Protein AF-0000000084437760 (afdb_homodimer)

Organism: Leishmania panamensis (NCBI:txid5679)

Radius of gyration: 18.19 Å; Cα contacts (8 Å, |Δi|>4): 463; chains: 2; bounding box: 32×63×36 Å

pLDDT: mean 94.76, std 10.21, range [34.16, 98.94]

Secondary structure (DSSP, 8-state):
---B-S-EEEEEETTGGGGGTT-SEEEESS-SBTT-BHHHHHHHHHHHT--S-GGGTB-TTSSSBPTTEEEEETTEEGGGGTGGGPBP-TT-EEEEEE-STT-/-PPBPS-EEEEEETTGGGGGTT-SEEEESS-SBTT-BHHHHHHHHHHHT--S-GGGTB-TTSSSBPTTEEEEETTEEGGGGTGGGPBP-TT-EEEEEE--TT-

InterPro domains:
  IPR012675 Beta-grasp domain superfamily [G3DSA:3.10.20.30] (3-103)
  IPR015221 Ubiquitin-related modifier 1 [MF_03048] (6-103)
  IPR015221 Ubiquitin-related modifier 1 [PF09138] (7-103)
  IPR015221 Ubiquitin-related modifier 1 [PTHR14986] (4-103)
  IPR015221 Ubiquitin-related modifier 1 [cd01764] (8-103)
  IPR016155 Molybdopterin synthase/thiamin biosynthesis sulphur carrier, beta-grasp [SSF54285] (6-103)

Solvent-accessible surface area (backbone atoms only — not comparable to full-atom values): 10436 Å² total; per-residue (Å²): 127,84,57,50,25,64,34,40,37,36,38,32,32,30,58,43,14,67,46,39,85,60,36,49,59,47,77,40,64,59,68,50,48,60,73,32,25,45,20,52,50,43,34,50,41,49,70,72,55,30,87,59,68,49,70,80,50,24,34,95,80,45,41,44,61,26,92,51,47,46,51,24,49,72,52,22,34,27,64,81,63,58,29,49,69,27,64,55,56,70,67,40,36,40,34,40,36,24,26,62,24,23,106,128,84,58,49,24,67,34,38,38,36,37,32,32,28,53,42,14,69,46,40,86,61,36,50,61,46,75,41,64,60,68,51,47,60,75,32,24,46,20,54,50,43,34,50,41,48,69,71,54,30,84,58,67,49,70,81,49,24,34,95,80,46,41,43,62,27,90,51,46,45,51,24,49,72,52,22,33,26,65,81,66,58,30,48,68,26,63,55,56,71,67,39,36,41,33,40,34,23,28,62,22,34,111

Sequence (206 aa):
MDAMHKKIKISLSGGCELLFNKEGSITLVDVVPVGATVAVLIDILRRDYIKERPELFVDATGTNVRPGILVLVNGCDAEVFGGVQHVLEDGDEVEFVSTLHGGMDAMHKKIKISLSGGCELLFNKEGSITLVDVVPVGATVAVLIDILRRDYIKERPELFVDATGTNVRPGILVLVNGCDAEVFGGVQHVLEDGDEVEFVSTLHGG

Structure (mmCIF, N/CA/C/O backbone):
data_AF-0000000084437760-model_v1
#
loop_
_entity.id
_entity.type
_entity.pdbx_description
1 polymer 'Ubiquitin-related modifier 1 homolog'
#
loop_
_atom_site.group_PDB
_atom_site.id
_atom_site.type_symbol
_atom_site.label_atom_id
_atom_site.label_alt_id
_atom_site.label_comp_id
_atom_site.label_asym_id
_atom_site.label_entity_id
_atom_site.label_seq_id
_atom_site.pdbx_PDB_ins_code
_atom_site.Cartn_x
_atom_site.Cartn_y
_atom_site.Cartn_z
_atom_site.occupancy
_atom_site.B_iso_or_equiv
_atom_site.auth_seq_id
_atom_site.auth_comp_id
_atom_site.auth_asym_id
_atom_site.auth_atom_id
_atom_site.pdbx_PDB_model_num
ATOM 1 N N . MET A 1 1 ? 14.844 -31.625 -8.984 1 56.72 1 MET A N 1
ATOM 2 C CA . MET A 1 1 ? 13.828 -30.891 -8.227 1 56.72 1 MET A CA 1
ATOM 3 C C . MET A 1 1 ? 14.172 -29.406 -8.141 1 56.72 1 MET A C 1
ATOM 5 O O . MET A 1 1 ? 15.273 -29.047 -7.723 1 56.72 1 MET A O 1
ATOM 9 N N . ASP A 1 2 ? 13.445 -28.562 -8.984 1 77.19 2 ASP A N 1
ATOM 10 C CA . ASP A 1 2 ? 13.859 -27.156 -9.016 1 77.19 2 ASP A CA 1
ATOM 11 C C . ASP A 1 2 ? 13.867 -26.547 -7.617 1 77.19 2 ASP A C 1
ATOM 13 O O . ASP A 1 2 ? 13.102 -26.969 -6.746 1 77.19 2 ASP A O 1
ATOM 17 N N . ALA A 1 3 ? 14.867 -25.922 -7.273 1 94.81 3 ALA A N 1
ATOM 18 C CA . ALA A 1 3 ? 15.039 -25.359 -5.934 1 94.81 3 ALA A CA 1
ATOM 19 C C . ALA A 1 3 ? 13.867 -24.453 -5.566 1 94.81 3 ALA A C 1
ATOM 21 O O . ALA A 1 3 ? 13.328 -23.75 -6.422 1 94.81 3 ALA A O 1
ATOM 22 N N . MET A 1 4 ? 13.305 -24.734 -4.41 1 97.19 4 MET A N 1
ATOM 23 C CA . MET A 1 4 ? 12.203 -23.906 -3.92 1 97.19 4 MET A CA 1
ATOM 24 C C . MET A 1 4 ? 12.672 -22.969 -2.814 1 97.19 4 MET A C 1
ATOM 26 O O . MET A 1 4 ? 13.578 -23.312 -2.053 1 97.19 4 MET A O 1
ATOM 30 N N . HIS A 1 5 ? 12.055 -21.766 -2.84 1 97.81 5 HIS A N 1
ATOM 31 C CA . HIS A 1 5 ? 12.258 -20.938 -1.664 1 97.81 5 HIS A CA 1
ATOM 32 C C . HIS A 1 5 ? 11.742 -21.625 -0.403 1 97.81 5 HIS A C 1
ATOM 34 O O . HIS A 1 5 ? 10.68 -22.25 -0.422 1 97.81 5 HIS A O 1
ATOM 40 N N . LYS A 1 6 ? 12.391 -21.469 0.705 1 97.62 6 LYS A N 1
ATOM 41 C CA . LYS A 1 6 ? 11.969 -22.094 1.963 1 97.62 6 LYS A CA 1
ATOM 42 C C . LYS A 1 6 ? 10.68 -21.453 2.482 1 97.62 6 LYS A C 1
ATOM 44 O O . LYS A 1 6 ? 9.797 -22.156 2.982 1 97.62 6 LYS A O 1
ATOM 49 N N . LYS A 1 7 ? 10.664 -20.094 2.346 1 98.62 7 LYS A N 1
ATOM 50 C CA . LYS A 1 7 ? 9.5 -19.422 2.928 1 98.62 7 LYS A CA 1
ATOM 51 C C . LYS A 1 7 ? 9.172 -18.141 2.174 1 98.62 7 LYS A C 1
ATOM 53 O O . LYS A 1 7 ? 10.047 -17.297 1.962 1 98.62 7 LYS A O 1
ATOM 58 N N . ILE A 1 8 ? 7.98 -17.984 1.743 1 98.88 8 ILE A N 1
ATOM 59 C CA . ILE A 1 8 ? 7.387 -16.75 1.276 1 98.88 8 ILE A CA 1
ATOM 60 C C . ILE A 1 8 ? 6.102 -16.453 2.049 1 98.88 8 ILE A C 1
ATOM 62 O O . ILE A 1 8 ? 5.203 -17.312 2.1 1 98.88 8 ILE A O 1
ATOM 66 N N . LYS A 1 9 ? 6.012 -15.344 2.645 1 98.88 9 LYS A N 1
ATOM 67 C CA . LYS A 1 9 ? 4.824 -14.984 3.416 1 98.88 9 LYS A CA 1
ATOM 68 C C . LYS A 1 9 ? 3.873 -14.125 2.59 1 98.88 9 LYS A C 1
ATOM 70 O O . LYS A 1 9 ? 4.297 -13.164 1.946 1 98.88 9 LYS A O 1
ATOM 75 N N . ILE A 1 10 ? 2.588 -14.438 2.621 1 98.94 10 ILE A N 1
ATOM 76 C CA . ILE A 1 10 ? 1.543 -13.688 1.933 1 98.94 10 ILE A CA 1
ATOM 77 C C . ILE A 1 10 ? 0.635 -13.008 2.955 1 98.94 10 ILE A C 1
ATOM 79 O O . ILE A 1 10 ? 0.164 -13.648 3.898 1 98.94 10 ILE A O 1
ATOM 83 N N . SER A 1 11 ? 0.446 -11.758 2.811 1 98.44 11 SER A N 1
ATOM 84 C CA . SER A 1 11 ? -0.528 -11.023 3.607 1 98.44 11 SER A CA 1
ATOM 85 C C . SER A 1 11 ? -1.658 -10.484 2.738 1 98.44 11 SER A C 1
ATOM 87 O O . SER A 1 11 ? -1.414 -9.961 1.648 1 98.44 11 SER A O 1
ATOM 89 N N . LEU A 1 12 ? -2.838 -10.688 3.205 1 97.06 12 LEU A N 1
ATOM 90 C CA . LEU A 1 12 ? -4.043 -10.297 2.482 1 97.06 12 LEU A CA 1
ATOM 91 C C . LEU A 1 12 ? -4.867 -9.305 3.295 1 97.06 12 LEU A C 1
ATOM 93 O O . LEU A 1 12 ? -5.145 -9.539 4.473 1 97.06 12 LEU A O 1
ATOM 97 N N . SER A 1 13 ? -5.152 -8.195 2.658 1 94.31 13 SER A N 1
ATOM 98 C CA . SER A 1 13 ? -5.938 -7.176 3.355 1 94.31 13 SER A CA 1
ATOM 99 C C . SER A 1 13 ? -6.836 -6.41 2.391 1 94.31 13 SER A C 1
ATOM 101 O O . SER A 1 13 ? -6.871 -6.711 1.195 1 94.31 13 SER A O 1
ATOM 103 N N . GLY A 1 14 ? -7.68 -5.57 2.996 1 93.5 14 GLY A N 1
ATOM 104 C CA . GLY A 1 14 ? -8.547 -4.73 2.189 1 93.5 14 GLY A CA 1
ATOM 105 C C . GLY A 1 14 ? -9.625 -5.512 1.456 1 93.5 14 GLY A C 1
ATOM 106 O O . GLY A 1 14 ? -10.086 -5.098 0.391 1 93.5 14 GLY A O 1
ATOM 107 N N . GLY A 1 15 ? -9.891 -6.664 1.833 1 91.56 15 GLY A N 1
ATOM 108 C CA . GLY A 1 15 ? -10.914 -7.5 1.229 1 91.56 15 GLY A CA 1
ATOM 109 C C . GLY A 1 15 ? -10.352 -8.703 0.49 1 91.56 15 GLY A C 1
ATOM 110 O O . GLY A 1 15 ? -11.078 -9.633 0.159 1 91.56 15 GLY A O 1
ATOM 111 N N . CYS A 1 16 ? -9.055 -8.641 0.295 1 94.31 16 CYS A N 1
ATOM 112 C CA . CYS A 1 16 ? -8.445 -9.758 -0.408 1 94.31 16 CYS A CA 1
ATOM 113 C C . CYS A 1 16 ? -8.594 -11.055 0.387 1 94.31 16 CYS A C 1
ATOM 115 O O . CYS A 1 16 ? -8.695 -12.133 -0.193 1 94.31 16 CYS A O 1
ATOM 117 N N . GLU A 1 17 ? -8.688 -10.953 1.712 1 94.69 17 GLU A N 1
ATOM 118 C CA . GLU A 1 17 ? -8.781 -12.125 2.572 1 94.69 17 GLU A CA 1
ATOM 119 C C . GLU A 1 17 ? -10.016 -12.961 2.244 1 94.69 17 GLU A C 1
ATOM 121 O O . GLU A 1 17 ? -10.016 -14.18 2.428 1 94.69 17 GLU A O 1
ATOM 126 N N . LEU A 1 18 ? -11.062 -12.289 1.73 1 93.31 18 LEU A N 1
ATOM 127 C CA . LEU A 1 18 ? -12.32 -12.969 1.429 1 93.31 18 LEU A CA 1
ATOM 128 C C . LEU A 1 18 ? -12.125 -14 0.32 1 93.31 18 LEU A C 1
ATOM 130 O O . LEU A 1 18 ? -12.82 -15.016 0.285 1 93.31 18 LEU A O 1
ATOM 134 N N . LEU A 1 19 ? -11.109 -13.742 -0.498 1 94.75 19 LEU A N 1
ATOM 135 C CA . LEU A 1 19 ? -10.844 -14.633 -1.622 1 94.75 19 LEU A CA 1
ATOM 136 C C . LEU A 1 19 ? -9.977 -15.812 -1.189 1 94.75 19 LEU A C 1
ATOM 138 O O . LEU A 1 19 ? -9.82 -16.781 -1.938 1 94.75 19 LEU A O 1
ATOM 142 N N . PHE A 1 20 ? -9.422 -15.68 0.026 1 96.06 20 PHE A N 1
ATOM 143 C CA . PHE A 1 20 ? -8.5 -16.688 0.536 1 96.06 20 PHE A CA 1
ATOM 144 C C . PHE A 1 20 ? -9.016 -17.281 1.842 1 96.06 20 PHE A C 1
ATOM 146 O O . PHE A 1 20 ? -8.266 -17.391 2.814 1 96.06 20 PHE A O 1
ATOM 153 N N . ASN A 1 21 ? -10.328 -17.719 1.814 1 94.38 21 ASN A N 1
ATOM 154 C CA . ASN A 1 21 ? -10.969 -18.359 2.957 1 94.38 21 ASN A CA 1
ATOM 155 C C . ASN A 1 21 ? -10.875 -17.5 4.211 1 94.38 21 ASN A C 1
ATOM 157 O O . ASN A 1 21 ? -10.664 -18.016 5.312 1 94.38 21 ASN A O 1
ATOM 161 N N . LYS A 1 22 ? -10.75 -16.219 4.055 1 93.69 22 LYS A N 1
ATOM 162 C CA . LYS A 1 22 ? -10.758 -15.203 5.105 1 93.69 22 LYS A CA 1
ATOM 163 C C . LYS A 1 22 ? -9.453 -15.219 5.898 1 93.69 22 LYS A C 1
ATOM 165 O O . LYS A 1 22 ? -9.391 -14.711 7.016 1 93.69 22 LYS A O 1
ATOM 170 N N . GLU A 1 23 ? -8.477 -15.867 5.254 1 95.75 23 GLU A N 1
ATOM 171 C CA . GLU A 1 23 ? -7.164 -15.836 5.887 1 95.75 23 GLU A CA 1
ATOM 172 C C . GLU A 1 23 ? -6.441 -14.523 5.578 1 95.75 23 GLU A C 1
ATOM 174 O O . GLU A 1 23 ? -6.316 -14.141 4.414 1 95.75 23 GLU A O 1
ATOM 179 N N . GLY A 1 24 ? -5.922 -13.969 6.641 1 96.31 24 GLY A N 1
ATOM 180 C CA . GLY A 1 24 ? -5.195 -12.719 6.473 1 96.31 24 GLY A CA 1
ATOM 181 C C . GLY A 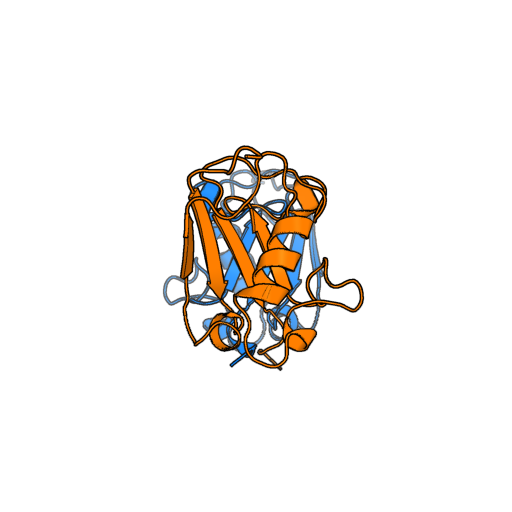1 24 ? -3.744 -12.922 6.082 1 96.31 24 GLY A C 1
ATOM 182 O O . GLY A 1 24 ? -3.078 -11.984 5.633 1 96.31 24 GLY A O 1
ATOM 183 N N . SER A 1 25 ? -3.332 -14.141 6.332 1 98.38 25 SER A N 1
ATOM 184 C CA . SER A 1 25 ? -1.948 -14.461 5.992 1 98.38 25 SER A CA 1
ATOM 185 C C . SER A 1 25 ? -1.788 -15.938 5.648 1 98.38 25 SER A C 1
ATOM 187 O O . SER A 1 25 ? -2.514 -16.781 6.172 1 98.38 25 SER A O 1
ATOM 189 N N . ILE A 1 26 ? -0.963 -16.109 4.719 1 98.25 26 ILE A N 1
ATOM 190 C CA . ILE A 1 26 ? -0.579 -17.453 4.309 1 98.25 26 ILE A CA 1
ATOM 191 C C . ILE A 1 26 ? 0.943 -17.547 4.23 1 98.25 26 ILE A C 1
ATOM 193 O O . ILE A 1 26 ? 1.599 -16.703 3.633 1 98.25 26 ILE A O 1
ATOM 197 N N . THR A 1 27 ? 1.536 -18.531 4.883 1 98.62 27 THR A N 1
ATOM 198 C CA . THR A 1 27 ? 2.959 -18.797 4.715 1 98.62 27 THR A CA 1
ATOM 199 C C . THR A 1 27 ? 3.174 -19.969 3.748 1 98.62 27 THR A C 1
ATOM 201 O O . THR A 1 27 ? 2.725 -21.078 4.004 1 98.62 27 THR A O 1
ATOM 204 N N . LEU A 1 28 ? 3.822 -19.672 2.645 1 98.56 28 LEU A N 1
ATOM 205 C CA . LEU A 1 28 ? 4.168 -20.688 1.663 1 98.56 28 LEU A CA 1
ATOM 206 C C . LEU A 1 28 ? 5.539 -21.297 1.96 1 98.56 28 LEU A C 1
ATOM 208 O O . LEU A 1 28 ? 6.547 -20.578 1.928 1 98.56 28 LEU A O 1
ATOM 212 N N . VAL A 1 29 ? 5.496 -22.547 2.26 1 98.31 29 VAL A N 1
ATOM 213 C CA . VAL A 1 29 ? 6.738 -23.25 2.572 1 98.31 29 VAL A CA 1
ATOM 214 C C . VAL A 1 29 ? 7.074 -24.234 1.448 1 98.31 29 VAL A C 1
ATOM 216 O O . VAL A 1 29 ? 6.312 -25.172 1.183 1 98.31 29 VAL A O 1
ATOM 219 N N . ASP A 1 30 ? 8.172 -24 0.78 1 98.25 30 ASP A N 1
ATOM 220 C CA . ASP A 1 30 ? 8.672 -24.875 -0.275 1 98.25 30 ASP A CA 1
ATOM 221 C C . ASP A 1 30 ? 7.684 -24.969 -1.433 1 98.25 30 ASP A C 1
ATOM 223 O O . ASP A 1 30 ? 7.43 -26.047 -1.961 1 98.25 30 ASP A O 1
ATOM 227 N N . VAL A 1 31 ? 7.074 -23.844 -1.754 1 98.31 31 VAL A N 1
ATOM 228 C CA . VAL A 1 31 ? 6.051 -23.797 -2.793 1 98.31 31 VAL A CA 1
ATOM 229 C C . VAL A 1 31 ? 6.539 -22.953 -3.963 1 98.31 31 VAL A C 1
ATOM 231 O O . VAL A 1 31 ? 6.379 -23.328 -5.125 1 98.31 31 VAL A O 1
ATOM 234 N N . VAL A 1 32 ? 7.215 -21.875 -3.686 1 98.69 32 VAL A N 1
ATOM 235 C CA . VAL A 1 32 ? 7.613 -20.891 -4.691 1 98.69 32 VAL A CA 1
ATOM 236 C C . VAL A 1 32 ? 9 -21.234 -5.223 1 98.69 32 VAL A C 1
ATOM 238 O O . VAL A 1 32 ? 9.969 -21.297 -4.461 1 98.69 32 VAL A O 1
ATOM 241 N N . PRO A 1 33 ? 9.117 -21.359 -6.492 1 98.69 33 PRO A N 1
ATOM 242 C CA . PRO A 1 33 ? 10.43 -21.703 -7.047 1 98.69 33 PRO A CA 1
ATOM 243 C C . PRO A 1 33 ? 11.461 -20.594 -6.855 1 98.69 33 PRO A C 1
ATOM 245 O O . PRO A 1 33 ? 11.117 -19.406 -6.922 1 98.69 33 PRO A O 1
ATOM 248 N N . VAL A 1 34 ? 12.641 -21.062 -6.613 1 98.38 34 VAL A N 1
ATOM 249 C CA . VAL A 1 34 ? 13.742 -20.109 -6.641 1 98.38 34 VAL A CA 1
ATOM 250 C C . VAL A 1 34 ? 13.805 -19.422 -8.008 1 98.38 34 VAL A C 1
ATOM 252 O O . VAL A 1 34 ? 13.711 -20.094 -9.039 1 98.38 34 VAL A O 1
ATOM 255 N N . GLY A 1 35 ? 13.867 -18.078 -8 1 98.19 35 GLY A N 1
ATOM 256 C CA . GLY A 1 35 ? 13.883 -17.344 -9.258 1 98.19 35 GLY A CA 1
ATOM 257 C C . GLY A 1 35 ? 12.508 -16.891 -9.695 1 98.19 35 GLY A C 1
ATOM 258 O O . GLY A 1 35 ? 12.375 -16.156 -10.68 1 98.19 35 GLY A O 1
ATOM 259 N N . ALA A 1 36 ? 11.5 -17.281 -8.945 1 98.62 36 ALA A N 1
ATOM 260 C CA . ALA A 1 36 ? 10.133 -16.906 -9.305 1 98.62 36 ALA A CA 1
ATOM 261 C C . ALA A 1 36 ? 9.914 -15.406 -9.125 1 98.62 36 ALA A C 1
ATOM 263 O O . ALA A 1 36 ? 10.438 -14.805 -8.188 1 98.62 36 ALA A O 1
ATOM 264 N N . THR A 1 37 ? 9.148 -14.852 -10.008 1 98.81 37 THR A N 1
ATOM 265 C CA . THR A 1 37 ? 8.727 -13.461 -9.922 1 98.81 37 THR A CA 1
ATOM 266 C C . THR A 1 37 ? 7.418 -13.336 -9.148 1 98.81 37 THR A C 1
ATOM 268 O O . THR A 1 37 ? 6.789 -14.352 -8.828 1 98.81 37 THR A O 1
ATOM 271 N N . VAL A 1 38 ? 7.098 -12.125 -8.891 1 98.88 38 VAL A N 1
ATOM 272 C CA . VAL A 1 38 ? 5.793 -11.859 -8.289 1 98.88 38 VAL A CA 1
ATOM 273 C C . VAL A 1 38 ? 4.691 -12.422 -9.188 1 98.88 38 VAL A C 1
ATOM 275 O O . VAL A 1 38 ? 3.689 -12.945 -8.695 1 98.88 38 VAL A O 1
ATOM 278 N N . ALA A 1 39 ? 4.871 -12.359 -10.5 1 98.81 39 ALA A N 1
ATOM 279 C CA . ALA A 1 39 ? 3.898 -12.898 -11.445 1 98.81 39 ALA A CA 1
ATOM 280 C C . ALA A 1 39 ? 3.695 -14.391 -11.234 1 98.81 39 ALA A C 1
ATOM 282 O O . ALA A 1 39 ? 2.561 -14.883 -11.242 1 98.81 39 ALA A O 1
ATOM 283 N N . VAL A 1 40 ? 4.781 -15.031 -11.062 1 98.75 40 VAL A N 1
ATOM 284 C CA . VAL A 1 40 ? 4.715 -16.469 -10.828 1 98.75 40 VAL A CA 1
ATOM 285 C C . VAL A 1 40 ? 3.979 -16.75 -9.516 1 98.75 40 VAL A C 1
ATOM 287 O O . VAL A 1 40 ? 3.146 -17.656 -9.445 1 98.75 40 VAL A O 1
ATOM 290 N N . LEU A 1 41 ? 4.246 -15.984 -8.508 1 98.81 41 LEU A N 1
ATOM 291 C CA . LEU A 1 41 ? 3.545 -16.125 -7.23 1 98.81 41 LEU A CA 1
ATOM 292 C C . LEU A 1 41 ? 2.045 -15.914 -7.41 1 98.81 41 LEU A C 1
ATOM 294 O O . LEU A 1 41 ? 1.241 -16.688 -6.891 1 98.81 41 LEU A O 1
ATOM 298 N N . ILE A 1 42 ? 1.681 -14.867 -8.141 1 98.81 42 ILE A N 1
ATOM 299 C CA . ILE A 1 42 ? 0.274 -14.57 -8.383 1 98.81 42 ILE A CA 1
ATOM 300 C C . ILE A 1 42 ? -0.398 -15.75 -9.078 1 98.81 42 ILE A C 1
ATOM 302 O O . ILE A 1 42 ? -1.511 -16.141 -8.711 1 98.81 42 ILE A O 1
ATOM 306 N N . ASP A 1 43 ? 0.282 -16.328 -10.016 1 98.62 43 ASP A N 1
ATOM 307 C CA . ASP A 1 43 ? -0.254 -17.484 -10.711 1 98.62 43 ASP A CA 1
ATOM 308 C C . ASP A 1 43 ? -0.447 -18.656 -9.75 1 98.62 43 ASP A C 1
ATOM 310 O O . ASP A 1 43 ? -1.462 -19.359 -9.812 1 98.62 43 ASP A O 1
ATOM 314 N N . ILE A 1 44 ? 0.506 -18.891 -8.852 1 98.38 44 ILE A N 1
ATOM 315 C CA . ILE A 1 44 ? 0.415 -19.953 -7.855 1 98.38 44 ILE A CA 1
ATOM 316 C C . ILE A 1 44 ? -0.801 -19.719 -6.961 1 98.38 44 ILE A C 1
ATOM 318 O O . ILE A 1 44 ? -1.597 -20.641 -6.73 1 98.38 44 ILE A O 1
ATOM 322 N N . LEU A 1 45 ? -0.987 -18.516 -6.5 1 98.44 45 LEU A N 1
ATOM 323 C CA . LEU A 1 45 ? -2.102 -18.188 -5.621 1 98.44 45 LEU A CA 1
ATOM 324 C C . LEU A 1 45 ? -3.434 -18.375 -6.336 1 98.44 45 LEU A C 1
ATOM 326 O O . LEU A 1 45 ? -4.371 -18.938 -5.773 1 98.44 45 LEU A O 1
ATOM 330 N N . ARG A 1 46 ? -3.457 -17.828 -7.559 1 97.81 46 ARG A N 1
ATOM 331 C CA . ARG A 1 46 ? -4.656 -17.953 -8.383 1 97.81 46 ARG A CA 1
ATOM 332 C C . ARG A 1 46 ? -5.07 -19.406 -8.539 1 97.81 46 ARG A C 1
ATOM 334 O O . ARG A 1 46 ? -6.238 -19.75 -8.359 1 97.81 46 ARG A O 1
ATOM 341 N N . ARG A 1 47 ? -4.148 -20.297 -8.789 1 96.75 47 ARG A N 1
ATOM 342 C CA . ARG A 1 47 ? -4.414 -21.688 -9.148 1 96.75 47 ARG A CA 1
ATOM 343 C C . ARG A 1 47 ? -4.668 -22.531 -7.902 1 96.75 47 ARG A C 1
ATOM 345 O O . ARG A 1 47 ? -5.543 -23.406 -7.898 1 96.75 47 ARG A O 1
ATOM 352 N N . ASP A 1 48 ? -3.967 -22.234 -6.859 1 97.06 48 ASP A N 1
ATOM 353 C CA . ASP A 1 48 ? -3.893 -23.25 -5.809 1 97.06 48 ASP A CA 1
ATOM 354 C C . ASP A 1 48 ? -4.516 -22.734 -4.512 1 97.06 48 ASP A C 1
ATOM 356 O O . ASP A 1 48 ? -4.82 -23.516 -3.609 1 97.06 48 ASP A O 1
ATOM 360 N N . TYR A 1 49 ? -4.742 -21.5 -4.387 1 97.38 49 TYR A N 1
ATOM 361 C CA . TYR A 1 49 ? -5.141 -20.984 -3.08 1 97.38 49 TYR A CA 1
ATOM 362 C C . TYR A 1 49 ? -6.465 -20.234 -3.166 1 97.38 49 TYR A C 1
ATOM 364 O O . TYR A 1 49 ? -7.094 -19.953 -2.143 1 97.38 49 TYR A O 1
ATOM 372 N N . ILE A 1 50 ? -6.867 -19.906 -4.312 1 96.38 50 ILE A N 1
ATOM 373 C CA . ILE A 1 50 ? -8.18 -19.297 -4.5 1 96.38 50 ILE A CA 1
ATOM 374 C C . ILE A 1 50 ? -9.172 -20.344 -5.004 1 96.38 50 ILE A C 1
ATOM 376 O O . ILE A 1 50 ? -8.93 -21 -6.02 1 96.38 50 ILE A O 1
ATOM 380 N N . LYS A 1 51 ? -10.156 -20.5 -4.285 1 87.94 51 LYS A N 1
ATOM 381 C CA . LYS A 1 51 ? -11.094 -21.578 -4.602 1 87.94 51 LYS A CA 1
ATOM 382 C C . LYS A 1 51 ? -12.273 -21.062 -5.418 1 87.94 51 LYS A C 1
ATOM 384 O O . LYS A 1 51 ? -12.844 -21.797 -6.227 1 87.94 51 LYS A O 1
ATOM 389 N N . GLU A 1 52 ? -12.578 -19.766 -5.207 1 90.56 52 GLU A N 1
ATOM 390 C CA . GLU A 1 52 ? -13.758 -19.219 -5.879 1 90.56 52 GLU A CA 1
ATOM 391 C C . GLU A 1 52 ? -13.461 -17.844 -6.461 1 90.56 52 GLU A C 1
ATOM 393 O O . GLU A 1 52 ? -12.852 -17 -5.805 1 90.56 52 GLU A O 1
ATOM 398 N N . ARG A 1 53 ? -13.883 -17.625 -7.688 1 93.75 53 ARG A N 1
ATOM 399 C CA . ARG A 1 53 ? -13.906 -16.375 -8.438 1 93.75 53 ARG A CA 1
ATOM 400 C C . ARG A 1 53 ? -12.508 -15.758 -8.516 1 93.75 53 ARG A C 1
ATOM 402 O O . ARG A 1 53 ? -12.305 -14.617 -8.102 1 93.75 53 ARG A O 1
ATOM 409 N N . PRO A 1 54 ? -11.508 -16.453 -9.07 1 95.94 54 PRO A N 1
ATOM 410 C CA . PRO A 1 54 ? -10.148 -15.938 -9.188 1 95.94 54 PRO A CA 1
ATOM 411 C C . PRO A 1 54 ? -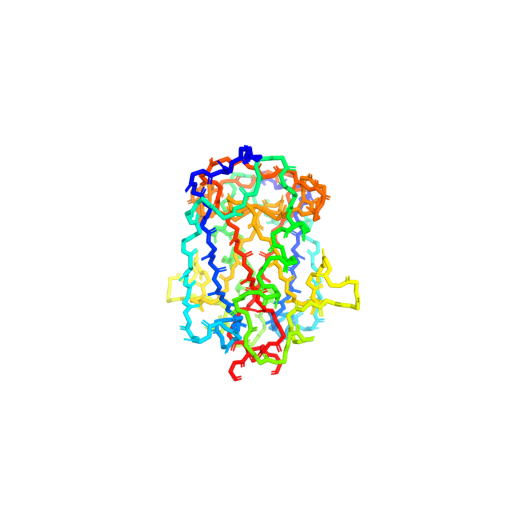10.086 -14.617 -9.961 1 95.94 54 PRO A C 1
ATOM 413 O O . PRO A 1 54 ? -9.141 -13.844 -9.789 1 95.94 54 PRO A O 1
ATOM 416 N N . GLU A 1 55 ? -11.141 -14.344 -10.727 1 96 55 GLU A N 1
ATOM 417 C CA . GLU A 1 55 ? -11.164 -13.133 -11.539 1 96 55 GLU A CA 1
ATOM 418 C C . GLU A 1 55 ? -11.328 -11.891 -10.672 1 96 55 GLU A C 1
ATOM 420 O O . GLU A 1 55 ? -11.125 -10.766 -11.141 1 96 55 GLU A O 1
ATOM 425 N N . LEU A 1 56 ? -11.68 -12.055 -9.406 1 95.12 56 LEU A N 1
ATOM 426 C CA . LEU A 1 56 ? -11.758 -10.93 -8.477 1 95.12 56 LEU A CA 1
ATOM 427 C C . LEU A 1 56 ? -10.375 -10.578 -7.934 1 95.12 56 LEU A C 1
ATOM 429 O O . LEU A 1 56 ? -10.195 -9.516 -7.324 1 95.12 56 LEU A O 1
ATOM 433 N N . PHE A 1 57 ? -9.469 -11.477 -8.242 1 97.25 57 PHE A N 1
ATOM 434 C CA . PHE A 1 57 ? -8.109 -11.273 -7.75 1 97.25 57 PHE A CA 1
ATOM 435 C C . PHE A 1 57 ? -7.16 -10.938 -8.891 1 97.25 57 PHE A C 1
ATOM 437 O O . PHE A 1 57 ? -6.406 -9.969 -8.812 1 97.25 57 PHE A O 1
ATOM 444 N N . VAL A 1 58 ? -7.23 -11.617 -9.992 1 98.31 58 VAL A N 1
ATOM 445 C CA . VAL A 1 58 ? -6.258 -11.5 -11.07 1 98.31 58 VAL A CA 1
ATOM 446 C C . VAL A 1 58 ? -6.922 -10.875 -12.297 1 98.31 58 VAL A C 1
ATOM 448 O O . VAL A 1 58 ? -8.133 -11 -12.484 1 98.31 58 VAL A O 1
ATOM 451 N N . ASP A 1 59 ? -6.078 -10.195 -13.023 1 97.44 59 ASP A N 1
ATOM 452 C CA . ASP A 1 59 ? -6.582 -9.672 -14.289 1 97.44 59 ASP A CA 1
ATOM 453 C C . ASP A 1 59 ? -6.637 -10.758 -15.359 1 97.44 59 ASP A C 1
ATOM 455 O O . ASP A 1 59 ? -6.445 -11.938 -15.055 1 97.44 59 ASP A O 1
ATOM 459 N N . ALA A 1 60 ? -6.828 -10.438 -16.656 1 96.06 60 ALA A N 1
ATOM 460 C CA . ALA A 1 60 ? -7.059 -11.391 -17.734 1 96.06 60 ALA A CA 1
ATOM 461 C C . ALA A 1 60 ? -5.812 -12.227 -18.016 1 96.06 60 ALA A C 1
ATOM 463 O O . ALA A 1 60 ? -5.906 -13.352 -18.5 1 96.06 60 ALA A O 1
ATOM 464 N N . THR A 1 61 ? -4.664 -11.719 -17.672 1 95.25 61 THR A N 1
ATOM 465 C CA . THR A 1 61 ? -3.416 -12.43 -17.938 1 95.25 61 THR A CA 1
ATOM 466 C C . THR A 1 61 ? -3.23 -13.578 -16.938 1 95.25 61 THR A C 1
ATOM 468 O O . THR A 1 61 ? -2.492 -14.523 -17.219 1 95.25 61 THR A O 1
ATOM 471 N N . GLY A 1 62 ? -3.807 -13.445 -15.852 1 96.06 62 GLY A N 1
ATOM 472 C CA . GLY A 1 62 ? -3.639 -14.438 -14.797 1 96.06 62 GLY A CA 1
ATOM 473 C C . GLY A 1 62 ? -2.326 -14.289 -14.047 1 96.06 62 GLY A C 1
ATOM 474 O O . GLY A 1 62 ? -2.061 -15.039 -13.102 1 96.06 62 GLY A O 1
ATOM 475 N N . THR A 1 63 ? -1.509 -13.32 -14.461 1 96.62 63 THR A N 1
ATOM 476 C CA . THR A 1 63 ? -0.183 -13.156 -13.875 1 96.62 63 THR A CA 1
ATOM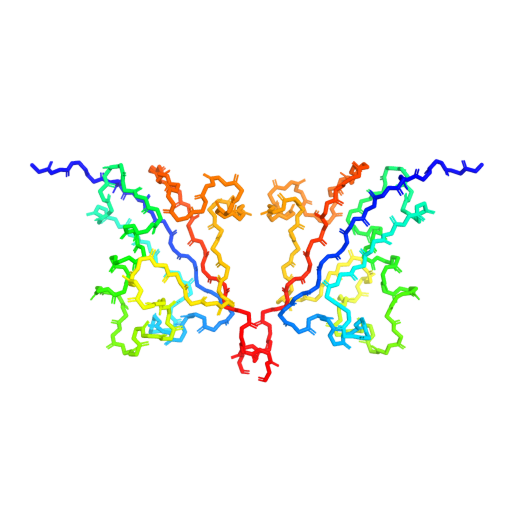 477 C C . THR A 1 63 ? -0.015 -11.758 -13.297 1 96.62 63 THR A C 1
ATOM 479 O O . THR A 1 63 ? 1.107 -11.312 -13.039 1 96.62 63 THR A O 1
ATOM 482 N N . ASN A 1 64 ? -1.101 -11.109 -13.203 1 98.19 64 ASN A N 1
ATOM 483 C CA . ASN A 1 64 ? -1.21 -9.812 -12.539 1 98.19 64 ASN A CA 1
ATOM 484 C C . ASN A 1 64 ? -2.518 -9.688 -11.766 1 98.19 64 ASN A C 1
ATOM 486 O O . ASN A 1 64 ? -3.486 -10.391 -12.055 1 98.19 64 ASN A O 1
ATOM 490 N N . VAL A 1 65 ? -2.469 -8.844 -10.805 1 98.06 65 VAL A N 1
ATOM 491 C CA . VAL A 1 65 ? -3.691 -8.617 -10.039 1 98.06 65 VAL A CA 1
ATOM 492 C C . VAL A 1 65 ? -4.602 -7.648 -10.797 1 98.06 65 VAL A C 1
ATOM 494 O O . VAL A 1 65 ? -4.152 -6.957 -11.711 1 98.06 65 VAL A O 1
ATOM 497 N N . ARG A 1 66 ? -5.887 -7.668 -10.453 1 96.75 66 ARG A N 1
ATOM 498 C CA . ARG A 1 66 ? -6.816 -6.711 -11.039 1 96.75 66 ARG A CA 1
ATOM 499 C C . ARG A 1 66 ? -6.527 -5.297 -10.555 1 96.75 66 ARG A C 1
ATOM 501 O O . ARG A 1 66 ? -5.949 -5.109 -9.484 1 96.75 66 ARG A O 1
ATOM 508 N N . PRO A 1 67 ? -6.98 -4.328 -11.336 1 94.94 67 PRO A N 1
ATOM 509 C CA . PRO A 1 67 ? -6.848 -2.949 -10.859 1 94.94 67 PRO A CA 1
ATOM 510 C C . PRO A 1 67 ? -7.465 -2.74 -9.477 1 94.94 67 PRO A C 1
ATOM 512 O O . PRO A 1 67 ? -8.516 -3.311 -9.172 1 94.94 67 PRO A O 1
ATOM 515 N N . GLY A 1 68 ? -6.789 -1.998 -8.672 1 94.12 68 GLY A N 1
ATOM 516 C CA . GLY A 1 68 ? -7.285 -1.71 -7.332 1 94.12 68 GLY A CA 1
ATOM 517 C C . GLY A 1 68 ? -6.633 -2.561 -6.258 1 94.12 68 GLY A C 1
ATOM 518 O O . GLY A 1 68 ? -6.844 -2.334 -5.066 1 94.12 68 GLY A O 1
ATOM 519 N N . ILE A 1 69 ? -5.918 -3.482 -6.664 1 96.56 69 ILE A N 1
ATOM 520 C CA . ILE A 1 69 ? -5.152 -4.266 -5.703 1 96.56 69 ILE A CA 1
ATOM 521 C C . ILE A 1 69 ? -3.686 -3.844 -5.746 1 96.56 69 ILE A C 1
ATOM 523 O O . ILE A 1 69 ? -3.045 -3.918 -6.797 1 96.56 69 ILE A O 1
ATOM 527 N N . LEU A 1 70 ? -3.174 -3.432 -4.656 1 97.19 70 LEU A N 1
ATOM 528 C CA . LEU A 1 70 ? -1.769 -3.074 -4.496 1 97.19 70 LEU A CA 1
ATOM 529 C C . LEU A 1 70 ? -0.939 -4.297 -4.109 1 97.19 70 LEU A C 1
ATOM 531 O O . LEU A 1 70 ? -1.387 -5.129 -3.32 1 97.19 70 LEU A O 1
ATOM 535 N N . VAL A 1 71 ? 0.191 -4.352 -4.633 1 98.62 71 VAL A N 1
ATOM 536 C CA . VAL A 1 71 ? 1.139 -5.402 -4.289 1 98.62 71 VAL A CA 1
ATOM 537 C C . VAL A 1 71 ? 2.377 -4.793 -3.637 1 98.62 71 VAL A C 1
ATOM 539 O O . VAL A 1 71 ? 3.074 -3.98 -4.254 1 98.62 71 VAL A O 1
ATOM 542 N N . LEU A 1 72 ? 2.648 -5.133 -2.404 1 98.69 72 LEU A N 1
ATOM 543 C CA . LEU A 1 72 ? 3.838 -4.684 -1.688 1 98.69 72 LEU A CA 1
ATOM 544 C C . LEU A 1 72 ? 4.793 -5.848 -1.44 1 98.69 72 LEU A C 1
ATOM 546 O O . LEU A 1 72 ? 4.367 -6.926 -1.017 1 98.69 72 LEU A O 1
ATOM 550 N N . VAL A 1 73 ? 6.023 -5.664 -1.739 1 98.88 73 VAL A N 1
ATOM 551 C CA . VAL A 1 73 ? 7.07 -6.617 -1.389 1 98.88 73 VAL A CA 1
ATOM 552 C C . VAL A 1 73 ? 7.945 -6.043 -0.277 1 98.88 73 VAL A C 1
ATOM 554 O O . VAL A 1 73 ? 8.594 -5.008 -0.461 1 98.88 73 VAL A O 1
ATOM 557 N N . ASN A 1 74 ? 7.883 -6.68 0.895 1 98.38 74 ASN A N 1
ATOM 558 C CA . ASN A 1 74 ? 8.586 -6.223 2.088 1 98.38 74 ASN A CA 1
ATOM 559 C C . ASN A 1 74 ? 8.242 -4.773 2.424 1 98.38 74 ASN A C 1
ATOM 561 O O . ASN A 1 74 ? 9.125 -3.98 2.746 1 98.38 74 ASN A O 1
ATOM 565 N N . GLY A 1 75 ? 7 -4.562 2.203 1 98.19 75 GLY A N 1
ATOM 566 C CA . GLY A 1 75 ? 6.465 -3.268 2.596 1 98.19 75 GLY A CA 1
ATOM 567 C C . GLY A 1 75 ? 6.605 -2.211 1.515 1 98.19 75 GLY A C 1
ATOM 568 O O . GLY A 1 75 ? 6.145 -1.08 1.682 1 98.19 75 GLY A O 1
ATOM 569 N N . CYS A 1 76 ? 7.176 -2.545 0.383 1 98.25 76 CYS A N 1
ATOM 570 C CA . CYS A 1 76 ? 7.383 -1.582 -0.692 1 98.25 76 CYS A CA 1
ATOM 571 C C . CYS A 1 76 ? 6.613 -1.987 -1.943 1 98.25 76 CYS A C 1
ATOM 573 O O . CYS A 1 76 ? 6.609 -3.16 -2.32 1 98.25 76 CYS A O 1
ATOM 575 N N . ASP A 1 77 ? 6.02 -0.978 -2.547 1 98.69 77 ASP A N 1
ATOM 576 C CA . ASP A 1 77 ? 5.285 -1.209 -3.787 1 98.69 77 ASP A CA 1
ATOM 577 C C . ASP A 1 77 ? 6.152 -1.936 -4.812 1 98.69 77 ASP A C 1
ATOM 579 O O . ASP A 1 77 ? 7.246 -1.476 -5.145 1 98.69 77 ASP A O 1
ATOM 583 N N . ALA A 1 78 ? 5.652 -3.053 -5.258 1 98.56 78 ALA A N 1
ATOM 584 C CA . ALA A 1 78 ? 6.398 -3.855 -6.223 1 98.56 78 ALA A CA 1
ATOM 585 C C . ALA A 1 78 ? 6.746 -3.041 -7.465 1 98.56 78 ALA A C 1
ATOM 587 O O . ALA A 1 78 ? 7.77 -3.283 -8.109 1 98.56 78 ALA A O 1
ATOM 588 N N . GLU A 1 79 ? 5.879 -2.076 -7.785 1 97.44 79 GLU A N 1
ATOM 589 C CA . GLU A 1 79 ? 6.109 -1.222 -8.945 1 97.44 79 GLU A CA 1
ATOM 590 C C . GLU A 1 79 ? 7.465 -0.524 -8.859 1 97.44 79 GLU A C 1
ATOM 592 O O . GLU A 1 79 ? 8.102 -0.259 -9.883 1 97.44 79 GLU A O 1
ATOM 597 N N . VAL A 1 80 ? 7.926 -0.265 -7.613 1 96.62 80 VAL A N 1
ATOM 598 C CA . VAL A 1 80 ? 9.195 0.416 -7.383 1 96.62 80 VAL A CA 1
ATOM 599 C C . VAL A 1 80 ? 10.352 -0.489 -7.805 1 96.62 80 VAL A C 1
ATOM 601 O O . VAL A 1 80 ? 11.406 -0.005 -8.227 1 96.62 80 VAL A O 1
ATOM 604 N N . PHE A 1 81 ? 10.172 -1.845 -7.805 1 95 81 PHE A N 1
ATOM 605 C CA . PHE A 1 81 ? 11.219 -2.818 -8.094 1 95 81 PHE A CA 1
ATOM 606 C C . PHE A 1 81 ? 11.023 -3.434 -9.469 1 95 81 PHE A C 1
ATOM 608 O O . PHE A 1 81 ? 11.656 -4.441 -9.805 1 95 81 PHE A O 1
ATOM 615 N N . GLY A 1 82 ? 10.047 -2.967 -10.234 1 95.81 82 GLY A N 1
ATOM 616 C CA . GLY A 1 82 ? 9.805 -3.549 -11.547 1 95.81 82 GLY A CA 1
ATOM 617 C C . GLY A 1 82 ? 8.453 -4.23 -11.656 1 95.81 82 GLY A C 1
ATOM 618 O O . GLY A 1 82 ? 8.188 -4.949 -12.625 1 95.81 82 GLY A O 1
ATOM 619 N N . GLY A 1 83 ? 7.652 -4.055 -10.68 1 97.44 83 GLY A N 1
ATOM 620 C CA . GLY A 1 83 ? 6.309 -4.605 -10.695 1 97.44 83 GLY A CA 1
ATOM 621 C C . GLY A 1 83 ? 6.277 -6.117 -10.57 1 97.44 83 GLY A C 1
ATOM 622 O O . GLY A 1 83 ? 6.969 -6.688 -9.727 1 97.44 83 GLY A O 1
ATOM 623 N N . VAL A 1 84 ? 5.469 -6.77 -11.359 1 97.94 84 VAL A N 1
ATOM 624 C CA . VAL A 1 84 ? 5.254 -8.211 -11.227 1 97.94 84 VAL A CA 1
ATOM 625 C C . VAL A 1 84 ? 6.477 -8.961 -11.742 1 97.94 84 VAL A C 1
ATOM 627 O O . VAL A 1 84 ? 6.621 -10.164 -11.492 1 97.94 84 VAL A O 1
ATOM 630 N N . GLN A 1 85 ? 7.402 -8.281 -12.359 1 98.31 85 GLN A N 1
ATOM 631 C CA . GLN A 1 85 ? 8.602 -8.938 -12.867 1 98.31 85 GLN A CA 1
ATOM 632 C C . GLN A 1 85 ? 9.68 -9.008 -11.789 1 98.31 85 GLN A C 1
ATOM 634 O O . GLN A 1 85 ? 10.719 -9.641 -11.984 1 98.31 85 GLN A O 1
ATOM 639 N N . HIS A 1 86 ? 9.461 -8.422 -10.68 1 98.5 86 HIS A N 1
ATOM 640 C CA . HIS A 1 86 ? 10.414 -8.492 -9.578 1 98.5 86 HIS A CA 1
ATOM 641 C C . HIS A 1 86 ? 10.633 -9.93 -9.125 1 98.5 86 HIS A C 1
ATOM 643 O O . HIS A 1 86 ? 9.672 -10.664 -8.875 1 98.5 86 HIS A O 1
ATOM 649 N N . VAL A 1 87 ? 11.875 -10.32 -9.047 1 98.69 87 VAL A N 1
ATOM 650 C CA . VAL A 1 87 ? 12.227 -11.672 -8.617 1 98.69 87 VAL A CA 1
ATOM 651 C C . VAL A 1 87 ? 12.211 -11.758 -7.094 1 98.69 87 VAL A C 1
ATOM 653 O O . VAL A 1 87 ? 12.82 -10.922 -6.418 1 98.69 87 VAL A O 1
ATOM 656 N N . LEU A 1 88 ? 11.523 -12.711 -6.539 1 98.69 88 LEU A N 1
ATOM 657 C CA . LEU A 1 88 ? 11.375 -12.883 -5.098 1 98.69 88 LEU A CA 1
ATOM 658 C C . LEU A 1 88 ? 12.609 -13.555 -4.504 1 98.69 88 LEU A C 1
ATOM 660 O O . LEU A 1 88 ? 13.297 -14.312 -5.184 1 98.69 88 LEU A O 1
ATOM 664 N N . GLU A 1 89 ? 12.867 -13.188 -3.307 1 98.56 89 GLU A N 1
ATOM 665 C CA . GLU A 1 89 ? 13.914 -13.844 -2.525 1 98.56 89 GLU A CA 1
ATOM 666 C C . GLU A 1 89 ? 13.32 -14.633 -1.36 1 98.56 89 GLU A C 1
ATOM 668 O O . GLU A 1 89 ? 12.203 -14.359 -0.925 1 98.56 89 GLU A O 1
ATOM 673 N N . ASP A 1 90 ? 14.07 -15.594 -0.901 1 98.69 90 ASP A N 1
ATOM 674 C CA . ASP A 1 90 ? 13.625 -16.375 0.245 1 98.69 90 ASP A CA 1
ATOM 675 C C . ASP A 1 90 ? 13.328 -15.484 1.445 1 98.69 90 ASP A C 1
ATOM 677 O O . ASP A 1 90 ? 14.133 -14.609 1.785 1 98.69 90 ASP A O 1
ATOM 681 N N . GLY A 1 91 ? 12.219 -15.594 2.074 1 98.69 91 GLY A N 1
ATOM 682 C CA . GLY A 1 91 ? 11.867 -14.836 3.266 1 98.69 91 GLY A CA 1
ATOM 683 C C . GLY A 1 91 ? 11.07 -13.586 2.961 1 98.69 91 GLY A C 1
ATOM 684 O O . GLY A 1 91 ? 10.617 -12.891 3.877 1 98.69 91 GLY A O 1
ATOM 685 N N . ASP A 1 92 ? 10.844 -13.273 1.641 1 98.75 92 ASP A N 1
ATOM 686 C CA . ASP A 1 92 ? 10.078 -12.078 1.281 1 98.75 92 ASP A CA 1
ATOM 687 C C . ASP A 1 92 ? 8.633 -12.195 1.766 1 98.75 92 ASP A C 1
ATOM 689 O O . ASP A 1 92 ? 8.086 -13.289 1.844 1 98.75 92 ASP A O 1
ATOM 693 N N . GLU A 1 93 ? 8.141 -11.078 2.123 1 98.81 93 GLU A N 1
ATOM 694 C CA . GLU A 1 93 ? 6.711 -10.945 2.381 1 98.81 93 GLU A CA 1
ATOM 695 C C . GLU A 1 93 ? 6.02 -10.172 1.262 1 98.81 93 GLU A C 1
ATOM 697 O O . GLU A 1 93 ? 6.457 -9.086 0.889 1 98.81 93 GLU A O 1
ATOM 702 N N . VAL A 1 94 ? 5 -10.75 0.692 1 98.94 94 VAL A N 1
ATOM 703 C CA . VAL A 1 94 ? 4.207 -10.109 -0.349 1 98.94 94 VAL A CA 1
ATOM 704 C C . VAL A 1 94 ? 2.801 -9.82 0.173 1 98.94 94 VAL A C 1
ATOM 706 O O . VAL A 1 94 ? 2.098 -10.734 0.611 1 98.94 94 VAL A O 1
ATOM 709 N N . GLU A 1 95 ? 2.453 -8.594 0.135 1 98.69 95 GLU A N 1
ATOM 710 C CA . GLU A 1 95 ? 1.135 -8.188 0.612 1 98.69 95 GLU A CA 1
ATOM 711 C C . GLU A 1 95 ? 0.236 -7.762 -0.546 1 98.69 95 GLU A C 1
ATOM 713 O O . GLU A 1 95 ? 0.656 -7 -1.418 1 98.69 95 GLU A O 1
ATOM 718 N N . PHE A 1 96 ? -0.971 -8.273 -0.612 1 98.06 96 PHE A N 1
ATOM 719 C CA . PHE A 1 96 ? -2.018 -7.859 -1.538 1 98.06 96 PHE A CA 1
ATOM 720 C C . PHE A 1 96 ? -3.102 -7.07 -0.812 1 98.06 96 PHE A C 1
ATOM 722 O O . PHE A 1 96 ? -3.719 -7.574 0.127 1 98.06 96 PHE A O 1
ATOM 729 N N . VAL A 1 97 ? -3.281 -5.848 -1.246 1 96.38 97 VAL A N 1
ATOM 730 C CA . VAL A 1 97 ? -4.219 -4.949 -0.579 1 96.38 97 VAL A CA 1
ATOM 731 C C . VAL A 1 97 ? -5.27 -4.465 -1.575 1 96.38 97 VAL A C 1
ATOM 733 O O . VAL A 1 97 ? -4.957 -3.713 -2.5 1 96.38 97 VAL A O 1
ATOM 736 N N . SER A 1 98 ? -6.469 -4.871 -1.397 1 95.31 98 SER A N 1
ATOM 737 C CA . SER A 1 98 ? -7.531 -4.383 -2.27 1 95.31 98 SER A CA 1
ATOM 738 C C . SER A 1 98 ? -8.008 -2.998 -1.845 1 95.31 98 SER A C 1
ATOM 740 O O . SER A 1 98 ? -8.203 -2.74 -0.656 1 95.31 98 SER A O 1
ATOM 742 N N . THR A 1 99 ? -8.133 -2.121 -2.787 1 92 99 THR A N 1
ATOM 743 C CA . THR A 1 99 ? -8.625 -0.772 -2.537 1 92 99 THR A CA 1
ATOM 744 C C . THR A 1 99 ? -10.062 -0.621 -3.041 1 92 99 THR A C 1
ATOM 746 O O . THR A 1 99 ? -10.602 0.486 -3.068 1 92 99 THR A O 1
ATOM 749 N N . LEU A 1 100 ? -10.641 -1.578 -3.729 1 80.69 100 LEU A N 1
ATOM 750 C CA . LEU A 1 100 ? -11.961 -1.542 -4.348 1 80.69 100 LEU A CA 1
ATOM 751 C C . LEU A 1 100 ? -13.062 -1.542 -3.287 1 80.69 100 LEU A C 1
ATOM 753 O O . LEU A 1 100 ? -14.203 -1.176 -3.568 1 80.69 100 LEU A O 1
ATOM 757 N N . HIS A 1 101 ? -12.977 -2.232 -2.303 1 55.88 101 HIS A N 1
ATOM 758 C CA . HIS A 1 101 ? -14.102 -2.318 -1.379 1 55.88 101 HIS A CA 1
ATOM 759 C C . HIS A 1 101 ? -14.352 -0.98 -0.692 1 55.88 101 HIS A C 1
ATOM 761 O O . HIS A 1 101 ? -15.336 -0.83 0.041 1 55.88 101 HIS A O 1
ATOM 767 N N . GLY A 1 102 ? -13.625 0.065 -0.617 1 43.28 102 GLY A N 1
ATOM 768 C CA . GLY A 1 102 ? -13.984 1.327 0.009 1 43.28 102 GLY A CA 1
ATOM 769 C C . GLY A 1 102 ? -15.094 2.059 -0.718 1 43.28 102 GLY A C 1
ATOM 770 O O . GLY A 1 102 ? -15.547 3.115 -0.272 1 43.28 102 GLY A O 1
ATOM 771 N N . GLY A 1 103 ? -15.266 1.972 -2.021 1 35.44 103 GLY A N 1
ATOM 772 C CA . GLY A 1 103 ? -16.469 2.615 -2.518 1 35.44 103 GLY A CA 1
ATOM 773 C C . GLY A 1 103 ? -17.75 1.905 -2.092 1 35.44 103 GLY A C 1
ATOM 774 O O . GLY A 1 103 ? -17.703 0.756 -1.649 1 35.44 103 GLY A O 1
ATOM 775 N N . MET B 1 1 ? 11.93 32.812 8.641 1 57.28 1 MET B N 1
ATOM 776 C CA . MET B 1 1 ? 10.969 32 7.906 1 57.28 1 MET B CA 1
ATOM 777 C C . MET B 1 1 ? 11.445 30.547 7.805 1 57.28 1 MET B C 1
ATOM 779 O O . MET B 1 1 ? 12.555 30.297 7.34 1 57.28 1 MET B O 1
ATOM 783 N N . ASP B 1 2 ? 10.844 29.609 8.672 1 77.69 2 ASP B N 1
ATOM 784 C CA . ASP B 1 2 ? 11.391 28.25 8.695 1 77.69 2 ASP B CA 1
ATOM 785 C C . ASP B 1 2 ? 11.414 27.641 7.293 1 77.69 2 ASP B C 1
ATOM 787 O O . ASP B 1 2 ? 10.57 27.984 6.453 1 77.69 2 ASP B O 1
ATOM 791 N N . ALA B 1 3 ? 12.469 27.141 6.906 1 94.56 3 ALA B N 1
ATOM 792 C CA . ALA B 1 3 ? 12.656 26.609 5.562 1 94.56 3 ALA B CA 1
ATOM 793 C C . ALA B 1 3 ? 11.562 25.594 5.223 1 94.56 3 ALA B C 1
ATOM 795 O O . ALA B 1 3 ? 11.109 24.844 6.094 1 94.56 3 ALA B O 1
ATOM 796 N N . MET B 1 4 ? 10.93 25.812 4.109 1 97.25 4 MET B N 1
ATOM 797 C CA . MET B 1 4 ? 9.898 24.875 3.646 1 97.25 4 MET B CA 1
ATOM 798 C C . MET B 1 4 ? 10.43 24 2.523 1 97.25 4 MET B C 1
ATOM 800 O O . MET B 1 4 ? 11.281 24.422 1.739 1 97.25 4 MET B O 1
ATOM 804 N N . HIS B 1 5 ? 9.922 22.75 2.551 1 97.88 5 HIS B N 1
ATOM 805 C CA . HIS B 1 5 ? 10.164 21.938 1.367 1 97.88 5 HIS B CA 1
ATOM 806 C C . HIS B 1 5 ? 9.555 22.578 0.124 1 97.88 5 HIS B C 1
ATOM 808 O O . HIS B 1 5 ? 8.438 23.094 0.176 1 97.88 5 HIS B O 1
ATOM 814 N N . LYS B 1 6 ? 10.195 22.484 -1.011 1 97.62 6 LYS B N 1
ATOM 815 C CA . LYS B 1 6 ? 9.688 23.062 -2.256 1 97.62 6 LYS B CA 1
ATOM 816 C C . LYS B 1 6 ? 8.453 22.297 -2.746 1 97.62 6 LYS B C 1
ATOM 818 O O . LYS B 1 6 ? 7.508 22.922 -3.244 1 97.62 6 LYS B O 1
ATOM 823 N N . LYS B 1 7 ? 8.555 20.938 -2.572 1 98.62 7 LYS B N 1
ATOM 824 C CA . LYS B 1 7 ? 7.453 20.156 -3.123 1 98.62 7 LYS B CA 1
ATOM 825 C C . LYS B 1 7 ? 7.277 18.844 -2.363 1 98.62 7 LYS B C 1
ATOM 827 O O . LYS B 1 7 ? 8.234 18.094 -2.18 1 98.62 7 LYS B O 1
ATOM 832 N N . ILE B 1 8 ? 6.121 18.578 -1.901 1 98.88 8 ILE B N 1
ATOM 833 C CA . ILE B 1 8 ? 5.668 17.281 -1.425 1 98.88 8 ILE B CA 1
ATOM 834 C C . ILE B 1 8 ? 4.391 16.875 -2.158 1 98.88 8 ILE B C 1
ATOM 836 O O . ILE B 1 8 ? 3.418 17.625 -2.184 1 98.88 8 ILE B O 1
ATOM 840 N N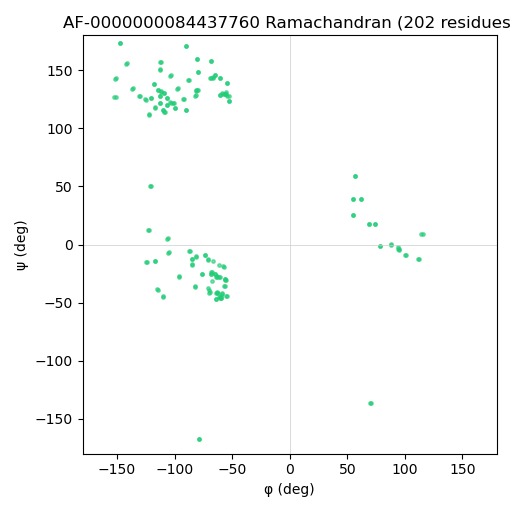 . LYS B 1 9 ? 4.387 15.75 -2.756 1 98.88 9 LYS B N 1
ATOM 841 C CA . LYS B 1 9 ? 3.219 15.281 -3.492 1 98.88 9 LYS B CA 1
ATOM 842 C C . LYS B 1 9 ? 2.381 14.328 -2.645 1 98.88 9 LYS B C 1
ATOM 844 O O . LYS B 1 9 ? 2.918 13.406 -2.023 1 98.88 9 LYS B O 1
ATOM 849 N N . ILE B 1 10 ? 1.067 14.516 -2.635 1 98.94 10 ILE B N 1
ATOM 850 C CA . ILE B 1 10 ? 0.123 13.664 -1.919 1 98.94 10 ILE B CA 1
ATOM 851 C C . ILE B 1 10 ? -0.743 12.906 -2.918 1 98.94 10 ILE B C 1
ATOM 853 O O . ILE B 1 10 ? -1.307 13.492 -3.842 1 98.94 10 ILE B O 1
ATOM 857 N N . SER B 1 11 ? -0.805 11.633 -2.768 1 98.44 11 SER B N 1
ATOM 858 C CA . SER B 1 11 ? -1.726 10.805 -3.535 1 98.44 11 SER B CA 1
ATOM 859 C C . SER B 1 11 ? -2.771 10.156 -2.633 1 98.44 11 SER B C 1
ATO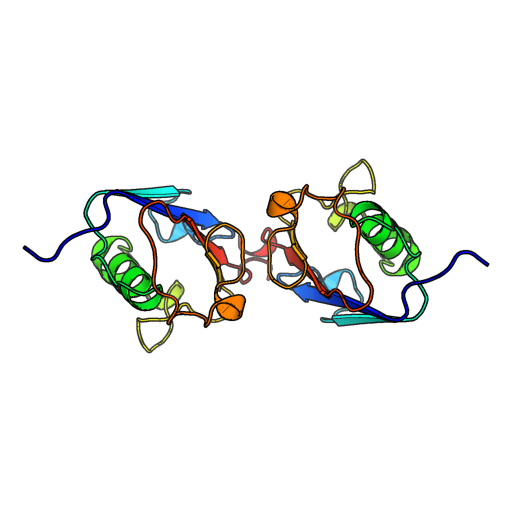M 861 O O . SER B 1 11 ? -2.443 9.656 -1.556 1 98.44 11 SER B O 1
ATOM 863 N N . LEU B 1 12 ? -3.975 10.25 -3.068 1 97 12 LEU B N 1
ATOM 864 C CA . LEU B 1 12 ? -5.113 9.75 -2.309 1 97 12 LEU B CA 1
ATOM 865 C C . LEU B 1 12 ? -5.867 8.68 -3.098 1 97 12 LEU B C 1
ATOM 867 O O . LEU B 1 12 ? -6.207 8.891 -4.262 1 97 12 LEU B O 1
ATOM 871 N N . SER B 1 13 ? -6.027 7.539 -2.451 1 94.38 13 SER B N 1
ATOM 872 C CA . SER B 1 13 ? -6.734 6.453 -3.125 1 94.38 13 SER B CA 1
ATOM 873 C C . SER B 1 13 ? -7.52 5.605 -2.135 1 94.38 13 SER B C 1
ATOM 875 O O . SER B 1 13 ? -7.555 5.906 -0.94 1 94.38 13 SER B O 1
ATOM 877 N N . GLY B 1 14 ? -8.297 4.695 -2.717 1 93.44 14 GLY B N 1
ATOM 878 C CA . GLY B 1 14 ? -9.062 3.775 -1.885 1 93.44 14 GLY B CA 1
ATOM 879 C C . GLY B 1 14 ? -10.18 4.449 -1.117 1 93.44 14 GLY B C 1
ATOM 880 O O . GLY B 1 14 ? -10.562 3.992 -0.038 1 93.44 14 GLY B O 1
ATOM 881 N N . GLY B 1 15 ? -10.562 5.566 -1.492 1 91.44 15 GLY B N 1
ATOM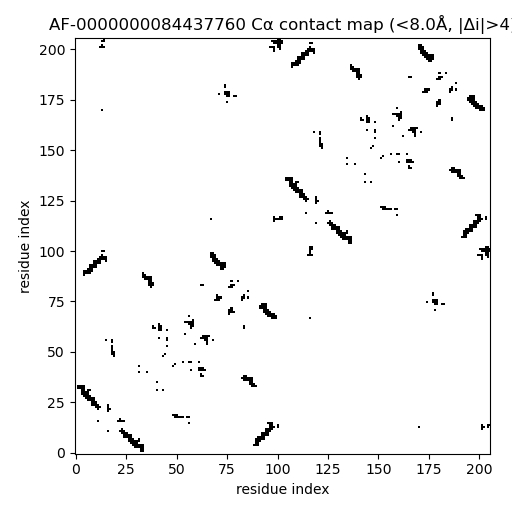 882 C CA . GLY B 1 15 ? -11.648 6.301 -0.855 1 91.44 15 GLY B CA 1
ATOM 883 C C . GLY B 1 15 ? -11.172 7.543 -0.124 1 91.44 15 GLY B C 1
ATOM 884 O O . GLY B 1 15 ? -11.984 8.398 0.238 1 91.44 15 GLY B O 1
ATOM 885 N N . CYS B 1 16 ? -9.875 7.605 0.029 1 94.31 16 CYS B N 1
ATOM 886 C CA . CYS B 1 16 ? -9.352 8.781 0.713 1 94.31 16 CYS B CA 1
ATOM 887 C C . CYS B 1 16 ? -9.656 10.055 -0.072 1 94.31 16 CYS B C 1
ATOM 889 O O . CYS B 1 16 ? -9.836 11.117 0.513 1 94.31 16 CYS B O 1
ATOM 891 N N . GLU B 1 17 ? -9.797 9.93 -1.392 1 94.62 17 GLU B N 1
ATOM 892 C CA . GLU B 1 17 ? -10.023 11.094 -2.244 1 94.62 17 GLU B CA 1
ATOM 893 C C . GLU B 1 17 ? -11.32 11.805 -1.872 1 94.62 17 GLU B C 1
ATOM 895 O O . GLU B 1 17 ? -11.445 13.016 -2.053 1 94.62 17 GLU B O 1
ATOM 900 N N . LEU B 1 18 ? -12.281 11.047 -1.336 1 93.19 18 LEU B N 1
ATOM 901 C CA . LEU B 1 18 ? -13.586 11.602 -0.99 1 93.19 18 LEU B CA 1
ATOM 902 C C . LEU B 1 18 ? -13.453 12.641 0.118 1 93.19 18 LEU B C 1
ATOM 904 O O . LEU B 1 18 ? -14.242 13.586 0.177 1 93.19 18 LEU B O 1
ATOM 908 N N . LEU B 1 19 ? -12.391 12.484 0.903 1 94.69 19 LEU B N 1
ATOM 909 C CA . LEU B 1 19 ? -12.172 13.391 2.023 1 94.69 19 LEU B CA 1
ATOM 910 C C . LEU B 1 19 ? -11.445 14.648 1.572 1 94.69 19 LEU B C 1
ATOM 912 O O . LEU B 1 19 ? -11.367 15.625 2.318 1 94.69 19 LEU B O 1
ATOM 916 N N . PHE B 1 20 ? -10.914 14.57 0.338 1 96 20 PHE B N 1
ATOM 917 C CA . PHE B 1 20 ? -10.109 15.664 -0.193 1 96 20 PHE B CA 1
ATOM 918 C C . PHE B 1 20 ? -10.719 16.219 -1.478 1 96 20 PHE B C 1
ATOM 920 O O . PHE B 1 20 ? -10.016 16.406 -2.473 1 96 20 PHE B O 1
ATOM 927 N N . ASN B 1 21 ? -12.062 16.531 -1.414 1 94.31 21 ASN B N 1
ATOM 928 C CA . ASN B 1 21 ? -12.797 17.109 -2.531 1 94.31 21 ASN B CA 1
ATOM 929 C C . ASN B 1 21 ? -12.672 16.266 -3.791 1 94.31 21 ASN B C 1
ATOM 931 O O . ASN B 1 21 ? -12.547 16.797 -4.895 1 94.31 21 ASN B O 1
ATOM 935 N N . LYS B 1 22 ? -12.422 15.016 -3.641 1 93.75 22 LYS B N 1
ATOM 936 C CA . LYS B 1 22 ? -12.375 14.008 -4.695 1 93.75 22 LYS B CA 1
ATOM 937 C C . LYS B 1 22 ? -11.102 14.148 -5.527 1 93.75 22 LYS B C 1
ATOM 939 O O . LYS B 1 22 ? -11.023 13.633 -6.648 1 93.75 22 LYS B O 1
ATOM 944 N N . GLU B 1 23 ? -10.18 14.867 -4.918 1 95.69 23 GLU B N 1
ATOM 945 C CA . GLU B 1 23 ? -8.891 14.961 -5.594 1 95.69 23 GLU B CA 1
ATOM 946 C C . GLU B 1 23 ? -8.031 13.727 -5.316 1 95.69 23 GLU B C 1
ATOM 948 O O . GLU B 1 23 ? -7.844 13.344 -4.16 1 95.69 23 GLU B O 1
ATOM 953 N N . GLY B 1 24 ? -7.488 13.227 -6.398 1 96.25 24 GLY B N 1
ATOM 954 C CA . GLY B 1 24 ? -6.637 12.055 -6.258 1 96.25 24 GLY B CA 1
ATOM 955 C C . GLY B 1 24 ? -5.199 12.398 -5.914 1 96.25 24 GLY B C 1
ATOM 956 O O . GLY B 1 24 ? -4.43 11.523 -5.504 1 96.25 24 GLY B O 1
ATOM 957 N N . SER B 1 25 ? -4.918 13.648 -6.152 1 98.38 25 SER B N 1
ATOM 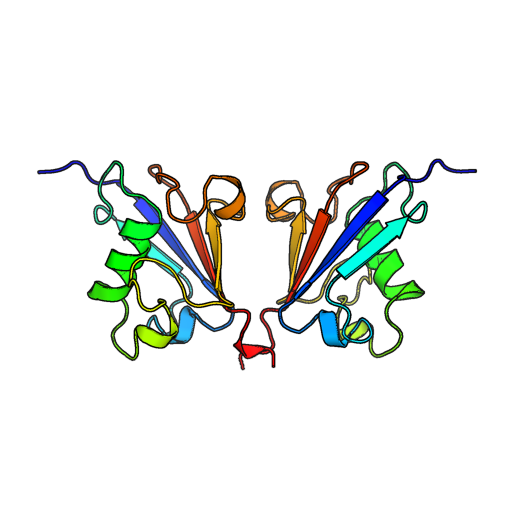958 C CA . SER B 1 25 ? -3.564 14.102 -5.855 1 98.38 25 SER B CA 1
ATOM 959 C C . SER B 1 25 ? -3.537 15.586 -5.512 1 98.38 25 SER B C 1
ATOM 961 O O . SER B 1 25 ? -4.359 16.359 -6.012 1 98.38 25 SER B O 1
ATOM 963 N N . ILE B 1 26 ? -2.703 15.836 -4.598 1 98.25 26 ILE B N 1
ATOM 964 C CA . ILE B 1 26 ? -2.438 17.219 -4.195 1 98.25 26 ILE B CA 1
ATOM 965 C C . ILE B 1 26 ? -0.932 17.469 -4.172 1 98.25 26 ILE B C 1
ATOM 967 O O . ILE B 1 26 ? -0.174 16.672 -3.605 1 98.25 26 ILE B O 1
ATOM 971 N N . THR B 1 27 ? -0.461 18.5 -4.836 1 98.62 27 THR B N 1
ATOM 972 C CA . THR B 1 27 ? 0.933 18.906 -4.715 1 98.62 27 THR B CA 1
ATOM 973 C C . THR B 1 27 ? 1.066 20.078 -3.748 1 98.62 27 THR B C 1
ATOM 975 O O . THR B 1 27 ? 0.498 21.156 -3.979 1 98.62 27 THR B O 1
ATOM 978 N N . LEU B 1 28 ? 1.782 19.844 -2.672 1 98.56 28 LEU B N 1
ATOM 979 C CA . LEU B 1 28 ? 2.061 20.891 -1.694 1 98.56 28 LEU B CA 1
ATOM 980 C C . LEU B 1 28 ? 3.355 21.625 -2.033 1 98.56 28 LEU B C 1
ATOM 982 O O . LEU B 1 28 ? 4.43 21.016 -2.031 1 98.56 28 LEU B O 1
ATOM 986 N N . VAL B 1 29 ? 3.176 22.875 -2.324 1 98.31 29 VAL B N 1
ATOM 987 C CA . VAL B 1 29 ? 4.332 23.703 -2.672 1 98.31 29 VAL B CA 1
ATOM 988 C C . VAL B 1 29 ? 4.602 24.703 -1.557 1 98.31 29 VAL B C 1
ATOM 990 O O . VAL B 1 29 ? 3.762 25.562 -1.27 1 98.31 29 VAL B O 1
ATOM 993 N N . ASP B 1 30 ? 5.742 24.578 -0.917 1 98.25 30 ASP B N 1
ATOM 994 C CA . ASP B 1 30 ? 6.184 25.5 0.126 1 98.25 30 ASP B CA 1
ATOM 995 C C . ASP B 1 30 ? 5.223 25.484 1.314 1 98.25 30 ASP B C 1
ATOM 997 O O . ASP B 1 30 ? 4.879 26.547 1.855 1 98.25 30 ASP B O 1
ATOM 1001 N N . VAL B 1 31 ? 4.742 24.312 1.646 1 98.31 31 VAL B N 1
ATOM 1002 C CA . VAL B 1 31 ? 3.762 24.172 2.717 1 98.31 31 VAL B CA 1
ATOM 1003 C C . VAL B 1 31 ? 4.367 23.359 3.865 1 98.31 31 VAL B C 1
ATOM 1005 O O . VAL B 1 31 ? 4.211 23.719 5.035 1 98.31 31 VAL B O 1
ATOM 1008 N N . VAL B 1 32 ? 5.145 22.359 3.562 1 98.69 32 VAL B N 1
ATOM 1009 C CA . VAL B 1 32 ? 5.672 21.422 4.551 1 98.69 32 VAL B CA 1
ATOM 1010 C C . VAL B 1 32 ? 7.039 21.891 5.039 1 98.69 32 VAL B C 1
ATOM 1012 O O . VAL B 1 32 ? 7.969 22.047 4.242 1 98.69 32 VAL B O 1
ATOM 1015 N N . PRO B 1 33 ? 7.176 22.031 6.309 1 98.69 33 PRO B N 1
ATOM 1016 C CA . PRO B 1 33 ? 8.469 22.5 6.824 1 98.69 33 PRO B CA 1
ATOM 1017 C C . PRO B 1 33 ? 9.594 21.5 6.598 1 98.69 33 PRO B C 1
ATOM 1019 O O . PRO B 1 33 ? 9.367 20.281 6.672 1 98.69 33 PRO B O 1
ATOM 1022 N N . VAL B 1 34 ? 10.719 22.094 6.328 1 98.38 34 VAL B N 1
ATOM 1023 C CA . VAL B 1 34 ? 11.906 21.234 6.316 1 98.38 34 VAL B CA 1
ATOM 1024 C C . VAL B 1 34 ? 12.07 20.562 7.676 1 98.38 34 VAL B C 1
ATOM 1026 O O . VAL B 1 34 ? 11.945 21.219 8.719 1 98.38 34 VAL B O 1
ATOM 1029 N N . GLY B 1 35 ? 12.266 19.219 7.652 1 98.19 35 GLY B N 1
ATOM 1030 C CA . GLY B 1 35 ? 12.391 18.5 8.906 1 98.19 35 GLY B CA 1
ATOM 1031 C C . GLY B 1 35 ? 11.078 17.906 9.383 1 98.19 35 GLY B C 1
ATOM 1032 O O . GLY B 1 35 ? 11.055 17.156 10.367 1 98.19 35 GLY B O 1
ATOM 1033 N N . ALA B 1 36 ? 10.016 18.203 8.656 1 98.62 36 ALA B N 1
ATOM 1034 C CA . ALA B 1 36 ? 8.703 17.703 9.055 1 98.62 36 ALA B CA 1
ATOM 1035 C C . ALA B 1 36 ? 8.625 16.188 8.875 1 98.62 36 ALA B C 1
ATOM 1037 O O . ALA B 1 36 ? 9.18 15.641 7.914 1 98.62 36 ALA B O 1
ATOM 1038 N N . THR B 1 37 ? 7.949 15.562 9.789 1 98.81 37 THR B N 1
ATOM 1039 C CA . THR B 1 37 ? 7.664 14.133 9.703 1 98.81 37 THR B CA 1
ATOM 1040 C C . THR B 1 37 ? 6.348 13.883 8.977 1 98.81 37 THR B C 1
ATOM 1042 O O . THR B 1 37 ? 5.613 14.828 8.672 1 98.81 37 THR B O 1
ATOM 1045 N N . VAL B 1 38 ? 6.129 12.641 8.711 1 98.88 38 VAL B N 1
ATOM 1046 C CA . VAL B 1 38 ? 4.84 12.242 8.156 1 98.88 38 VAL B CA 1
ATOM 1047 C C . VAL B 1 38 ? 3.717 12.695 9.086 1 98.88 38 VAL B C 1
ATOM 1049 O O . VAL B 1 38 ? 2.652 13.117 8.633 1 98.88 38 VAL B O 1
ATOM 1052 N N . ALA B 1 39 ? 3.957 12.656 10.383 1 98.81 39 ALA B N 1
ATOM 1053 C CA . ALA B 1 39 ? 2.969 13.094 11.367 1 98.81 39 ALA B CA 1
ATOM 1054 C C . ALA B 1 39 ? 2.613 14.562 11.164 1 98.81 39 ALA B C 1
ATOM 1056 O O . ALA B 1 39 ? 1.438 14.938 11.211 1 98.81 39 ALA B O 1
ATOM 1057 N N . VAL B 1 40 ? 3.629 15.305 10.969 1 98.75 40 VAL B N 1
ATOM 1058 C CA . VAL B 1 40 ? 3.414 16.734 10.75 1 98.75 40 VAL B CA 1
ATOM 1059 C C . VAL B 1 40 ? 2.615 16.938 9.461 1 98.75 40 VAL B C 1
ATOM 1061 O O . VAL B 1 40 ? 1.694 17.766 9.422 1 98.75 40 VAL B O 1
ATOM 1064 N N . LEU B 1 41 ? 2.914 16.203 8.438 1 98.81 41 LEU B N 1
ATOM 1065 C CA . LEU B 1 41 ? 2.166 16.266 7.188 1 98.81 41 LEU B CA 1
ATOM 1066 C C . LEU B 1 41 ? 0.698 15.922 7.41 1 98.81 41 LEU B C 1
ATOM 1068 O O . LEU B 1 41 ? -0.193 16.625 6.926 1 98.81 41 LEU B O 1
ATOM 1072 N N . ILE B 1 42 ? 0.458 14.852 8.148 1 98.81 42 ILE B N 1
ATOM 1073 C CA . ILE B 1 42 ? -0.905 14.414 8.43 1 98.81 42 ILE B CA 1
ATOM 1074 C C . ILE B 1 42 ? -1.665 15.523 9.148 1 98.81 42 ILE B C 1
ATOM 1076 O O . ILE B 1 42 ? -2.82 15.805 8.82 1 98.81 42 ILE B O 1
ATOM 1080 N N . ASP B 1 43 ? -1.015 16.156 10.078 1 98.62 43 ASP B N 1
ATOM 1081 C CA . ASP B 1 43 ? -1.638 17.266 10.797 1 98.62 43 ASP B CA 1
ATOM 1082 C C . ASP B 1 43 ? -1.972 18.406 9.852 1 98.62 43 ASP B C 1
ATOM 1084 O O . ASP B 1 43 ? -3.045 19 9.945 1 98.62 43 ASP B O 1
ATOM 1088 N N . ILE B 1 44 ? -1.075 18.734 8.922 1 98.31 44 ILE B N 1
ATOM 1089 C CA . ILE B 1 44 ? -1.3 19.797 7.93 1 98.31 44 ILE B CA 1
ATOM 1090 C C . ILE B 1 44 ? -2.514 19.438 7.07 1 98.31 44 ILE B C 1
ATOM 1092 O O . ILE B 1 44 ? -3.4 20.266 6.867 1 98.31 44 ILE B O 1
ATOM 1096 N N . LEU B 1 45 ? -2.596 18.219 6.621 1 98.44 45 LEU B N 1
ATOM 1097 C CA . LEU B 1 45 ? -3.697 17.781 5.773 1 98.44 45 LEU B CA 1
ATOM 1098 C C . LEU B 1 45 ? -5.02 17.844 6.531 1 98.44 45 LEU B C 1
ATOM 1100 O O . LEU B 1 45 ? -6.027 18.312 6 1 98.44 45 LEU B O 1
ATOM 1104 N N . ARG B 1 46 ? -4.949 17.312 7.742 1 97.81 46 ARG B N 1
ATOM 1105 C CA . ARG B 1 46 ? -6.129 17.312 8.602 1 97.81 46 ARG B CA 1
ATOM 1106 C C . ARG B 1 46 ? -6.676 18.719 8.773 1 97.81 46 ARG B C 1
ATOM 1108 O O . ARG B 1 46 ? -7.879 18.953 8.641 1 97.81 46 ARG B O 1
ATOM 1115 N N . ARG B 1 47 ? -5.84 19.703 9.008 1 96.69 47 ARG B N 1
ATOM 1116 C CA . ARG B 1 47 ? -6.227 21.047 9.375 1 96.69 47 ARG B CA 1
ATOM 1117 C C . ARG B 1 47 ? -6.598 21.875 8.141 1 96.69 47 ARG B C 1
ATOM 1119 O O . ARG B 1 47 ? -7.555 22.641 8.172 1 96.69 47 ARG B O 1
ATOM 1126 N N . ASP B 1 48 ? -5.902 21.641 7.078 1 97 48 ASP B N 1
ATOM 1127 C CA . ASP B 1 48 ? -5.961 22.656 6.027 1 97 48 ASP B CA 1
ATOM 1128 C C . ASP B 1 48 ? -6.574 22.078 4.75 1 97 48 ASP B C 1
ATOM 1130 O O . ASP B 1 48 ? -6.984 22.828 3.863 1 97 48 ASP B O 1
ATOM 1134 N N . TYR B 1 49 ? -6.688 20.812 4.633 1 97.38 49 TYR B N 1
ATOM 1135 C CA . TYR B 1 49 ? -7.074 20.281 3.336 1 97.38 49 TYR B CA 1
ATOM 1136 C C . TYR B 1 49 ? -8.32 19.406 3.457 1 97.38 49 TYR B C 1
ATOM 1138 O O . TYR B 1 49 ? -8.938 19.062 2.453 1 97.38 49 TYR B O 1
ATOM 1146 N N . ILE B 1 50 ? -8.648 19.031 4.621 1 96.25 50 ILE B N 1
ATOM 1147 C CA . ILE B 1 50 ? -9.891 18.297 4.844 1 96.25 50 ILE B CA 1
ATOM 1148 C C . ILE B 1 50 ? -10.961 19.234 5.383 1 96.25 50 ILE B C 1
ATOM 1150 O O . ILE B 1 50 ? -10.758 19.906 6.395 1 96.25 50 ILE B O 1
ATOM 1154 N N . LYS B 1 51 ? -11.977 19.297 4.684 1 87.69 51 LYS B N 1
ATOM 1155 C CA . LYS B 1 51 ? -13 20.281 5.031 1 87.69 51 LYS B CA 1
ATOM 1156 C C . LYS B 1 51 ? -14.102 19.656 5.883 1 87.69 51 LYS B C 1
ATOM 1158 O O . LYS B 1 51 ? -14.711 20.328 6.711 1 87.69 51 LYS B O 1
ATOM 1163 N N . GLU B 1 52 ? -14.273 18.344 5.695 1 90.56 52 GLU B N 1
ATOM 1164 C CA . GLU B 1 52 ? -15.375 17.688 6.398 1 90.56 52 GLU B CA 1
ATOM 1165 C C . GLU B 1 52 ? -14.93 16.344 6.973 1 90.56 52 GLU B C 1
ATOM 1167 O O . GLU B 1 52 ? -14.273 15.555 6.289 1 90.56 52 GLU B O 1
ATOM 1172 N N . ARG B 1 53 ? -15.273 16.094 8.195 1 93.75 53 ARG B N 1
ATOM 1173 C CA . ARG B 1 53 ? -15.148 14.844 8.938 1 93.75 53 ARG B CA 1
ATOM 1174 C C . ARG B 1 53 ? -13.703 14.367 8.969 1 93.75 53 ARG B C 1
ATOM 1176 O O . ARG B 1 53 ? -13.406 13.242 8.555 1 93.75 53 ARG B O 1
ATOM 1183 N N . PRO B 1 54 ? -12.781 15.164 9.5 1 95.88 54 PRO B N 1
ATOM 1184 C CA . PRO B 1 54 ? -11.375 14.773 9.57 1 95.88 54 PRO B CA 1
ATOM 1185 C C . PRO B 1 54 ? -11.164 13.469 10.336 1 95.88 54 PRO B C 1
ATOM 1187 O O . PRO B 1 54 ? -10.156 12.781 10.125 1 95.88 54 PRO B O 1
ATOM 1190 N N . GLU B 1 55 ? -12.141 13.086 11.133 1 95.88 55 GLU B N 1
ATOM 1191 C CA . GLU B 1 55 ? -12.031 11.875 11.938 1 95.88 55 GLU B CA 1
ATOM 1192 C C . GLU B 1 55 ? -12.094 10.625 11.07 1 95.88 55 GLU B C 1
ATOM 1194 O O . GLU B 1 55 ? -11.766 9.531 11.531 1 95.88 55 GLU B O 1
ATOM 1199 N N . LEU B 1 56 ? -12.5 10.758 9.82 1 95.06 56 LEU B N 1
ATOM 1200 C CA . LEU B 1 56 ? -12.5 9.633 8.891 1 95.06 56 LEU B CA 1
ATOM 1201 C C . LEU B 1 56 ? -11.109 9.406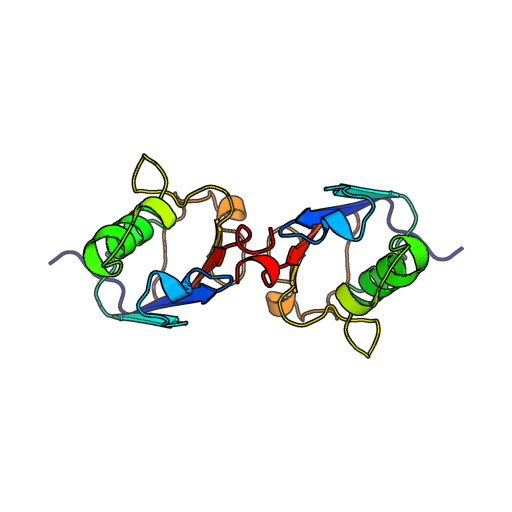 8.305 1 95.06 56 LEU B C 1
ATOM 1203 O O . LEU B 1 56 ? -10.844 8.375 7.688 1 95.06 56 LEU B O 1
ATOM 1207 N N . PHE B 1 57 ? -10.281 10.391 8.586 1 97.19 57 PHE B N 1
ATOM 1208 C CA . PHE B 1 57 ? -8.922 10.328 8.047 1 97.19 57 PHE B CA 1
ATOM 1209 C C . PHE B 1 57 ? -7.918 10.086 9.164 1 97.19 57 PHE B C 1
ATOM 1211 O O . PHE B 1 57 ? -7.078 9.18 9.07 1 97.19 57 PHE B O 1
ATOM 1218 N N . VAL B 1 58 ? -8.016 10.758 10.266 1 98.25 58 VAL B N 1
ATOM 1219 C CA . VAL B 1 58 ? -7.008 10.727 11.312 1 98.25 58 VAL B CA 1
ATOM 1220 C C . VAL B 1 58 ? -7.566 10.039 12.555 1 98.25 58 VAL B C 1
ATOM 1222 O O . VAL B 1 58 ? -8.781 10.039 12.781 1 98.25 58 VAL B O 1
ATOM 1225 N N . ASP B 1 59 ? -6.629 9.453 13.25 1 97.44 59 ASP B N 1
ATOM 1226 C CA . ASP B 1 59 ? -7.043 8.883 14.523 1 97.44 59 ASP B CA 1
ATOM 1227 C C . ASP B 1 59 ? -7.176 9.961 15.602 1 97.44 59 ASP B C 1
ATOM 1229 O O . ASP B 1 59 ? -7.113 11.148 15.297 1 97.44 59 ASP B O 1
ATOM 1233 N N . ALA B 1 60 ? -7.293 9.594 16.906 1 95.94 60 ALA B N 1
ATOM 1234 C CA . ALA B 1 60 ? -7.586 10.516 18 1 95.94 60 ALA B CA 1
ATOM 1235 C C . ALA B 1 60 ? -6.422 11.477 18.234 1 95.94 60 ALA B C 1
ATOM 1237 O O . ALA B 1 60 ? -6.613 12.586 18.734 1 95.94 60 ALA B O 1
ATOM 1238 N N . THR B 1 61 ? -5.234 11.094 17.844 1 95.25 61 THR B N 1
ATOM 1239 C CA . THR B 1 61 ? -4.059 11.922 18.078 1 95.25 61 THR B CA 1
ATOM 1240 C C . THR B 1 61 ? -4.016 13.086 17.094 1 95.25 61 THR B C 1
ATOM 1242 O O . THR B 1 61 ? -3.367 14.102 17.344 1 95.25 61 THR B O 1
ATOM 1245 N N . GLY B 1 62 ? -4.609 12.891 16.016 1 96.06 62 GLY B N 1
ATOM 1246 C CA . GLY B 1 62 ? -4.57 13.891 14.961 1 96.06 62 GLY B CA 1
ATOM 1247 C C . GLY B 1 62 ? -3.275 13.875 14.172 1 96.06 62 GLY B C 1
ATOM 1248 O O . GLY B 1 62 ? -3.111 14.641 13.227 1 96.06 62 GLY B O 1
ATOM 1249 N N . THR B 1 63 ? -2.348 12.992 14.555 1 96.69 63 THR B N 1
ATOM 1250 C CA . THR B 1 63 ? -1.032 12.961 13.93 1 96.69 63 THR B CA 1
ATOM 1251 C C . THR B 1 63 ? -0.748 11.586 13.336 1 96.69 63 THR B C 1
ATOM 1253 O O . THR B 1 63 ? 0.404 11.258 13.047 1 96.69 63 THR B O 1
ATOM 1256 N N . ASN B 1 64 ? -1.774 10.836 13.281 1 98.19 64 ASN B N 1
ATOM 1257 C CA . ASN B 1 64 ? -1.776 9.539 12.609 1 98.19 64 ASN B CA 1
ATOM 1258 C C . ASN B 1 64 ? -3.09 9.289 11.875 1 98.19 64 ASN B C 1
ATOM 1260 O O . ASN B 1 64 ? -4.113 9.898 12.203 1 98.19 64 ASN B O 1
ATOM 1264 N N . VAL B 1 65 ? -2.992 8.445 10.906 1 98 65 VAL B N 1
ATOM 1265 C CA . VAL B 1 65 ? -4.211 8.094 10.188 1 98 65 VAL B CA 1
ATOM 1266 C C . VAL B 1 65 ? -4.996 7.047 10.969 1 98 65 VAL B C 1
ATOM 1268 O O . VAL B 1 65 ? -4.453 6.402 11.867 1 98 65 VAL B O 1
ATOM 1271 N N . ARG B 1 66 ? -6.285 6.949 10.664 1 96.69 66 ARG B N 1
ATOM 1272 C CA . ARG B 1 66 ? -7.102 5.902 11.281 1 96.69 66 ARG B CA 1
ATOM 1273 C C . ARG B 1 66 ? -6.684 4.523 10.781 1 96.69 66 ARG B C 1
ATOM 1275 O O . ARG B 1 66 ? -6.121 4.391 9.695 1 96.69 66 ARG B O 1
ATOM 1282 N N . PRO B 1 67 ? -7.012 3.518 11.586 1 94.88 67 PRO B N 1
ATOM 1283 C CA . PRO B 1 67 ? -6.754 2.16 11.102 1 94.88 67 PRO B CA 1
ATOM 1284 C C . PRO B 1 67 ? -7.395 1.889 9.742 1 94.88 67 PRO B C 1
ATOM 1286 O O . PRO B 1 67 ? -8.508 2.35 9.477 1 94.88 67 PRO B O 1
ATOM 1289 N N . GLY B 1 68 ? -6.68 1.221 8.906 1 94 68 GLY B N 1
ATOM 1290 C CA . GLY B 1 68 ? -7.188 0.886 7.582 1 94 68 GLY B CA 1
ATOM 1291 C C . GLY B 1 68 ? -6.656 1.795 6.492 1 94 68 GLY B C 1
ATOM 1292 O O . GLY B 1 68 ? -6.879 1.545 5.305 1 94 68 GLY B O 1
ATOM 1293 N N . ILE B 1 69 ? -6.027 2.779 6.871 1 96.5 69 ILE B N 1
ATOM 1294 C CA . ILE B 1 69 ? -5.371 3.633 5.887 1 96.5 69 ILE B CA 1
ATOM 1295 C C . ILE B 1 69 ? -3.869 3.355 5.879 1 96.5 69 ILE B C 1
ATOM 1297 O O . ILE B 1 69 ? -3.203 3.492 6.91 1 96.5 69 ILE B O 1
ATOM 1301 N N . LEU B 1 70 ? -3.352 2.99 4.785 1 97.19 70 LEU B N 1
ATOM 1302 C CA . LEU B 1 70 ? -1.924 2.773 4.574 1 97.19 70 LEU B CA 1
ATOM 1303 C C . LEU B 1 70 ? -1.231 4.07 4.168 1 97.19 70 LEU B C 1
ATOM 1305 O O . LEU B 1 70 ? -1.787 4.863 3.404 1 97.19 70 LEU B O 1
ATOM 1309 N N . VAL B 1 71 ? -0.105 4.238 4.656 1 98.62 71 VAL B N 1
ATOM 1310 C CA . VAL B 1 71 ? 0.725 5.379 4.281 1 98.62 71 VAL B CA 1
ATOM 1311 C C . VAL B 1 71 ? 1.997 4.891 3.594 1 98.62 71 VAL B C 1
ATOM 1313 O O . VAL B 1 71 ? 2.787 4.148 4.188 1 98.62 71 VAL B O 1
ATOM 1316 N N . LEU B 1 72 ? 2.211 5.262 2.355 1 98.69 72 LEU B N 1
ATOM 1317 C CA . LEU B 1 72 ? 3.42 4.934 1.606 1 98.69 72 LEU B CA 1
ATOM 1318 C C . LEU B 1 72 ? 4.25 6.184 1.338 1 98.69 72 LEU B C 1
ATOM 1320 O O . LEU B 1 72 ? 3.707 7.223 0.949 1 98.69 72 LEU B O 1
ATOM 1324 N N . VAL B 1 73 ? 5.492 6.109 1.587 1 98.88 73 VAL B N 1
ATOM 1325 C CA . VAL B 1 73 ? 6.43 7.16 1.207 1 98.88 73 VAL B CA 1
ATOM 1326 C C . VAL B 1 73 ? 7.32 6.668 0.065 1 98.88 73 VAL B C 1
ATOM 1328 O O . VAL B 1 73 ? 8.07 5.707 0.225 1 98.88 73 VAL B O 1
ATOM 1331 N N . ASN B 1 74 ? 7.152 7.305 -1.102 1 98.38 74 ASN B N 1
ATOM 1332 C CA . ASN B 1 74 ? 7.863 6.918 -2.316 1 98.38 74 ASN B CA 1
ATOM 1333 C C . ASN B 1 74 ? 7.648 5.445 -2.646 1 98.38 74 ASN B C 1
ATOM 1335 O O . ASN B 1 74 ? 8.594 4.738 -3 1 98.38 74 ASN B O 1
ATOM 1339 N N . GLY B 1 75 ? 6.441 5.105 -2.396 1 98.25 75 GLY B N 1
ATOM 1340 C CA . GLY B 1 75 ? 6.023 3.768 -2.781 1 98.25 75 GLY B CA 1
ATOM 1341 C C . GLY B 1 75 ? 6.301 2.727 -1.712 1 98.25 75 GLY B C 1
ATOM 1342 O O . GLY B 1 75 ? 5.957 1.553 -1.877 1 98.25 75 GLY B O 1
ATOM 1343 N N . CYS B 1 76 ? 6.867 3.111 -0.581 1 98.31 76 CYS B N 1
ATOM 1344 C CA . CYS B 1 76 ? 7.199 2.172 0.485 1 98.31 76 CYS B CA 1
ATOM 1345 C C . CYS B 1 76 ? 6.434 2.502 1.76 1 98.31 76 CYS B C 1
ATOM 1347 O O . CYS B 1 76 ? 6.324 3.668 2.141 1 98.31 76 CYS B O 1
ATOM 1349 N N . ASP B 1 77 ? 5.961 1.431 2.381 1 98.62 77 ASP B N 1
ATOM 1350 C CA . ASP B 1 77 ? 5.246 1.592 3.645 1 98.62 77 ASP B CA 1
ATOM 1351 C C . ASP B 1 77 ? 6.07 2.402 4.641 1 98.62 77 ASP B C 1
ATOM 1353 O O . ASP B 1 77 ? 7.219 2.059 4.93 1 98.62 77 ASP B O 1
ATOM 1357 N N . ALA B 1 78 ? 5.48 3.471 5.105 1 98.56 78 ALA B N 1
ATOM 1358 C CA . ALA B 1 78 ? 6.172 4.344 6.051 1 98.56 78 ALA B CA 1
ATOM 1359 C C . ALA B 1 78 ? 6.645 3.562 7.273 1 98.56 78 ALA B C 1
ATOM 1361 O O . ALA B 1 78 ? 7.66 3.904 7.883 1 98.56 78 ALA B O 1
ATOM 1362 N N . GLU B 1 79 ? 5.902 2.52 7.621 1 97.44 79 GLU B N 1
ATOM 1363 C CA . GLU B 1 79 ? 6.254 1.69 8.766 1 97.44 79 GLU B CA 1
ATOM 1364 C C . GLU B 1 79 ? 7.664 1.129 8.633 1 97.44 79 GLU B C 1
ATOM 1366 O O . GLU B 1 79 ? 8.352 0.918 9.633 1 97.44 79 GLU B O 1
ATOM 1371 N N . VAL B 1 80 ? 8.086 0.925 7.363 1 96.69 80 VAL B N 1
ATOM 1372 C CA . VAL B 1 80 ? 9.406 0.375 7.086 1 96.69 80 VAL B CA 1
ATOM 1373 C C . VAL B 1 80 ? 10.477 1.391 7.473 1 96.69 80 VAL B C 1
ATOM 1375 O O . VAL B 1 80 ? 11.594 1.014 7.855 1 96.69 80 VAL B O 1
ATOM 1378 N N . PHE B 1 81 ? 10.164 2.721 7.48 1 95.06 81 PHE B N 1
ATOM 1379 C CA . PHE B 1 81 ? 11.117 3.795 7.734 1 95.06 81 PHE B CA 1
ATOM 1380 C C . PHE B 1 81 ? 10.906 4.379 9.125 1 95.06 81 PHE B C 1
ATOM 1382 O O . PHE B 1 81 ? 11.453 5.438 9.445 1 95.06 81 PHE B O 1
ATOM 1389 N N . GLY B 1 82 ? 10.016 3.803 9.922 1 95.75 82 GLY B N 1
ATOM 1390 C CA . GLY B 1 82 ? 9.766 4.352 11.242 1 95.75 82 GLY B CA 1
ATOM 1391 C C . GLY B 1 82 ? 8.359 4.906 11.398 1 95.75 82 GLY B C 1
ATOM 1392 O O . GLY B 1 82 ? 8.07 5.598 12.375 1 95.75 82 GLY B O 1
ATOM 1393 N N . GLY B 1 83 ? 7.543 4.652 10.445 1 97.44 83 GLY B N 1
ATOM 1394 C CA . GLY B 1 83 ? 6.152 5.07 10.516 1 97.44 83 GLY B CA 1
ATOM 1395 C C . GLY B 1 83 ? 5.977 6.574 10.391 1 97.44 83 GLY B C 1
ATOM 1396 O O . GLY B 1 83 ? 6.586 7.207 9.531 1 97.44 83 GLY B O 1
ATOM 1397 N N . VAL B 1 84 ? 5.125 7.141 11.219 1 97.94 84 VAL B N 1
ATOM 1398 C CA . VAL B 1 84 ? 4.766 8.547 11.094 1 97.94 84 VAL B CA 1
ATOM 1399 C C . VAL B 1 84 ? 5.926 9.422 11.57 1 97.94 84 VAL B C 1
ATOM 1401 O O . VAL B 1 84 ? 5.945 10.633 11.328 1 97.94 84 VAL B O 1
ATOM 1404 N N . GLN B 1 85 ? 6.93 8.836 12.164 1 98.31 85 GLN B N 1
ATOM 1405 C CA . GLN B 1 85 ? 8.078 9.609 12.633 1 98.31 85 GLN B CA 1
ATOM 1406 C C . GLN B 1 85 ? 9.109 9.789 11.523 1 98.31 85 GLN B C 1
ATOM 1408 O O . GLN B 1 85 ? 10.094 10.516 11.695 1 98.31 85 GLN B O 1
ATOM 1413 N N . HIS B 1 86 ? 8.914 9.188 10.422 1 98.5 86 HIS B N 1
ATOM 1414 C CA . HIS B 1 86 ? 9.82 9.344 9.289 1 98.5 86 HIS B CA 1
ATOM 1415 C C . HIS B 1 86 ? 9.883 10.797 8.828 1 98.5 86 HIS B C 1
ATOM 1417 O O . HIS B 1 86 ? 8.844 11.43 8.617 1 98.5 86 HIS B O 1
ATOM 1423 N N . VAL B 1 87 ? 11.078 11.312 8.711 1 98.69 87 VAL B N 1
ATOM 1424 C CA . VAL B 1 87 ? 11.289 12.688 8.281 1 98.69 87 VAL B CA 1
ATOM 1425 C C . VAL B 1 87 ? 11.219 12.766 6.758 1 98.69 87 VAL B C 1
ATOM 1427 O O . VAL B 1 87 ? 11.875 11.992 6.059 1 98.69 87 VAL B O 1
ATOM 1430 N N . LEU B 1 88 ? 10.422 13.648 6.242 1 98.69 88 LEU B N 1
ATOM 1431 C CA . LEU B 1 88 ? 10.211 13.812 4.809 1 98.69 88 LEU B CA 1
ATOM 1432 C C . LEU B 1 88 ? 11.352 14.602 4.176 1 98.69 88 LEU B C 1
ATOM 1434 O O . LEU B 1 88 ? 11.984 15.43 4.836 1 98.69 88 LEU B O 1
ATOM 1438 N N . GLU B 1 89 ? 11.609 14.273 2.965 1 98.56 89 GLU B N 1
ATOM 1439 C CA . GLU B 1 89 ? 12.562 15.023 2.154 1 98.56 89 GLU B CA 1
ATOM 1440 C C . GLU B 1 89 ? 11.859 15.75 1.012 1 98.56 89 GLU B C 1
ATOM 1442 O O . GLU B 1 89 ? 10.758 15.367 0.607 1 98.56 89 GLU B O 1
ATOM 1447 N N . ASP B 1 90 ? 12.492 16.781 0.539 1 98.69 90 ASP B N 1
ATOM 1448 C CA . ASP B 1 90 ? 11.938 17.516 -0.588 1 98.69 90 ASP B CA 1
ATOM 1449 C C . ASP B 1 90 ? 11.695 16.609 -1.785 1 98.69 90 ASP B C 1
ATOM 1451 O O . ASP B 1 90 ? 12.57 15.812 -2.154 1 98.69 90 ASP B O 1
ATOM 1455 N N . GLY B 1 91 ? 10.555 16.609 -2.377 1 98.69 91 GLY B N 1
ATOM 1456 C CA . GLY B 1 91 ? 10.234 15.828 -3.562 1 98.69 91 GLY B CA 1
ATOM 1457 C C . GLY B 1 91 ? 9.586 14.5 -3.242 1 98.69 91 GLY B C 1
ATOM 1458 O O . GLY B 1 91 ? 9.172 13.766 -4.148 1 98.69 91 GLY B O 1
ATOM 1459 N N . ASP B 1 92 ? 9.422 14.164 -1.917 1 98.81 92 ASP B N 1
ATOM 1460 C CA . ASP B 1 92 ? 8.789 12.906 -1.543 1 98.81 92 ASP B CA 1
ATOM 1461 C C . ASP B 1 92 ? 7.328 12.875 -1.983 1 98.81 92 ASP B C 1
ATOM 1463 O O . ASP B 1 92 ? 6.672 13.914 -2.047 1 98.81 92 ASP B O 1
ATOM 1467 N N . GLU B 1 93 ? 6.938 11.711 -2.326 1 98.81 93 GLU B N 1
ATOM 1468 C CA . GLU B 1 93 ? 5.52 11.438 -2.535 1 98.81 93 GLU B CA 1
ATOM 1469 C C . GLU B 1 93 ? 4.938 10.609 -1.394 1 98.81 93 GLU B C 1
ATOM 1471 O O . GLU B 1 93 ? 5.492 9.57 -1.033 1 98.81 93 GLU B O 1
ATOM 1476 N N . VAL B 1 94 ? 3.893 11.078 -0.792 1 98.94 94 VAL B N 1
ATOM 1477 C CA . VAL B 1 94 ? 3.199 10.359 0.271 1 98.94 94 VAL B CA 1
ATOM 1478 C C . VAL B 1 94 ? 1.812 9.945 -0.21 1 98.94 94 VAL B C 1
ATOM 1480 O O . VAL B 1 94 ? 1.012 10.781 -0.628 1 98.94 94 VAL B O 1
ATOM 1483 N N . GLU B 1 95 ? 1.58 8.688 -0.165 1 98.69 95 GLU B N 1
ATOM 1484 C CA . GLU B 1 95 ? 0.296 8.148 -0.604 1 98.69 95 GLU B CA 1
ATOM 1485 C C . GLU B 1 95 ? -0.523 7.641 0.579 1 98.69 95 GLU B C 1
ATOM 1487 O O . GLU B 1 95 ? -0.005 6.93 1.44 1 98.69 95 GLU B O 1
ATOM 1492 N N . PHE B 1 96 ? -1.768 8.031 0.686 1 98 96 PHE B N 1
ATOM 1493 C CA . PHE B 1 96 ? -2.738 7.516 1.643 1 98 96 PHE B CA 1
ATOM 1494 C C . PHE B 1 96 ? -3.762 6.625 0.948 1 98 96 PHE B C 1
ATOM 1496 O O . PHE B 1 96 ? -4.453 7.066 0.029 1 98 96 PHE B O 1
ATOM 1503 N N . VAL B 1 97 ? -3.809 5.383 1.379 1 96.38 97 VAL B N 1
ATOM 1504 C CA . VAL B 1 97 ? -4.676 4.398 0.738 1 96.38 97 VAL B CA 1
ATOM 1505 C C . VAL B 1 97 ? -5.641 3.814 1.765 1 96.38 97 VAL B C 1
ATOM 1507 O O . VAL B 1 97 ? -5.23 3.088 2.672 1 96.38 97 VAL B O 1
ATOM 1510 N N . SER B 1 98 ? -6.879 4.109 1.634 1 95.19 98 SER B N 1
ATOM 1511 C CA . SER B 1 98 ? -7.859 3.521 2.539 1 95.19 98 SER B CA 1
ATOM 1512 C C . SER B 1 98 ? -8.203 2.094 2.131 1 95.19 98 SER B C 1
ATOM 1514 O O . SER B 1 98 ? -8.414 1.814 0.948 1 95.19 98 SER B O 1
ATOM 1516 N N . THR B 1 99 ? -8.211 1.203 3.074 1 91.88 99 THR B N 1
ATOM 1517 C CA . THR B 1 99 ? -8.586 -0.19 2.844 1 91.88 99 THR B CA 1
ATOM 1518 C C . THR B 1 99 ? -9.977 -0.48 3.4 1 91.88 99 THR B C 1
ATOM 1520 O O . THR B 1 99 ? -10.398 -1.636 3.447 1 91.88 99 THR B O 1
ATOM 1523 N N . LEU B 1 100 ? -10.656 0.408 4.105 1 80.12 100 LEU B N 1
ATOM 1524 C CA . LEU B 1 100 ? -11.945 0.239 4.777 1 80.12 100 LEU B CA 1
ATOM 1525 C C . LEU B 1 100 ? -13.078 0.147 3.766 1 80.12 100 LEU B C 1
ATOM 1527 O O . LEU B 1 100 ? -14.195 -0.256 4.113 1 80.12 100 LEU B O 1
ATOM 1531 N N . HIS B 1 101 ? -13.125 0.79 2.758 1 55.53 101 HIS B N 1
ATOM 1532 C CA . HIS B 1 101 ? -14.32 0.817 1.915 1 55.53 101 HIS B CA 1
ATOM 1533 C C . HIS B 1 101 ? -14.648 -0.574 1.388 1 55.53 101 HIS B C 1
ATOM 1535 O O . HIS B 1 101 ? -15.695 -0.771 0.761 1 55.53 101 HIS B O 1
ATOM 1541 N N . GLY B 1 102 ? -13.914 -1.644 1.31 1 41.41 102 GLY B N 1
ATOM 1542 C CA . GLY B 1 102 ? -14.422 -2.889 0.75 1 41.41 102 GLY B CA 1
ATOM 1543 C C . GLY B 1 102 ? -15.555 -3.488 1.553 1 41.41 102 GLY B C 1
ATOM 1544 O O . GLY B 1 102 ? -16.078 -4.551 1.205 1 41.41 102 GLY B O 1
ATOM 1545 N N . GLY B 1 103 ? -15.695 -3.295 2.859 1 34.16 103 GLY B N 1
ATOM 1546 C CA . GLY B 1 103 ? -16.938 -3.875 3.348 1 34.16 103 GLY B CA 1
ATOM 1547 C C . GLY B 1 103 ? -18.172 -3.145 2.854 1 34.16 103 GLY B C 1
ATOM 1548 O O . GLY B 1 103 ? -18.078 -2.02 2.355 1 34.16 103 GLY B O 1
#

Foldseek 3Di:
DAAFFQWEKEAEEQCRCVQQVNDRIDIDGRQHGQFAFLLNVQLCCLPPRGDPDSCCFPPPVSSHGDPQKFKAKQRHTVVVVPHRNHTDDRPIYIYIHGRPVPD/DAFFFQWEKEAEEQCRCVQQVNDRIDIDGRQHGQFAFLLNVQLCCLPPRGDPDSCCFPPPVSSHGDPQKFKAKQNHTVVVVPHRNHTDDRPIYIYIHGRPPPD

Nearest PDB structures (foldseek):
  2k9x-assembly1_A  TM=8.742E-01  e=3.906E-11  Trypanosoma brucei
  7q5n-assembly2_J  TM=8.350E-01  e=2.062E-10  Thermochaetoides thermophila DSM 1495
  2qjl-assembly1_A  TM=8.484E-01  e=3.374E-09  Saccharomyces cerevisiae
  2ax5-assembly1_A  TM=8.474E-01  e=1.904E-08  Saccharomyces cerevisiae
  1v8c-assembly3_B  TM=7.522E-01  e=1.519E-04  Thermus thermophilus